Protein 2NZC (pdb70)

Structure (mmCIF, N/CA/C/O backbone):
data_2NZC
#
_entry.id   2NZC
#
_cell.length_a   70.245
_cell.length_b   81.448
_cell.length_c   108.877
_cell.angle_alpha   90.00
_cell.angle_beta   90.00
_cell.angle_gamma   90.00
#
_symmetry.space_group_name_H-M   'C 2 2 21'
#
loop_
_entity.id
_entity.type
_entity.pdbx_description
1 polymer 'Hypothetical protein'
2 non-polymer 'PHOSPHATE ION'
3 non-polymer 'ACETIC ACID'
4 non-polymer GLYCEROL
5 water water
#
loop_
_atom_site.group_PDB
_atom_site.id
_atom_site.type_symbol
_atom_site.label_atom_id
_atom_site.label_alt_id
_atom_site.label_comp_id
_atom_site.label_asym_id
_atom_site.label_entity_id
_atom_site.label_seq_id
_atom_site.pdbx_PDB_ins_code
_atom_site.Cartn_x
_atom_site.Cartn_y
_atom_site.Cartn_z
_atom_site.occupancy
_atom_site.B_iso_or_equiv
_atom_site.auth_seq_id
_atom_site.auth_comp_id
_atom_site.auth_asym_id
_atom_site.auth_atom_id
_atom_site.pdbx_PDB_model_num
ATOM 1 N N . GLU A 1 4 ? -6.356 6.707 -15.572 1.00 43.14 2 GLU A N 1
ATOM 2 C CA . GLU A 1 4 ? -5.802 6.400 -16.920 1.00 42.66 2 GLU A CA 1
ATOM 3 C C . GLU A 1 4 ? -4.371 6.931 -17.030 1.00 41.29 2 GLU A C 1
ATOM 4 O O . GLU A 1 4 ? -3.507 6.251 -17.576 1.00 41.14 2 GLU A O 1
ATOM 10 N N . LYS A 1 5 ? -4.109 8.113 -16.467 1.00 40.24 3 LYS A N 1
ATOM 11 C CA . LYS A 1 5 ? -2.744 8.656 -16.424 1.00 39.01 3 LYS A CA 1
ATOM 12 C C . LYS A 1 5 ? -2.057 8.555 -15.053 1.00 37.27 3 LYS A C 1
ATOM 13 O O . LYS A 1 5 ? -2.709 8.669 -13.997 1.00 37.46 3 LYS A O 1
ATOM 19 N N . ARG A 1 6 ? -0.749 8.294 -15.094 1.00 34.73 4 ARG A N 1
ATOM 20 C CA A ARG A 1 6 ? 0.060 8.173 -13.885 0.50 33.62 4 ARG A CA 1
ATOM 21 C CA B ARG A 1 6 ? 0.078 8.098 -13.900 0.50 33.90 4 ARG A CA 1
ATOM 22 C C . ARG A 1 6 ? 1.434 8.797 -14.097 1.00 32.80 4 ARG A C 1
ATOM 23 O O . ARG A 1 6 ? 1.817 9.092 -15.217 1.00 32.08 4 ARG A O 1
ATOM 38 N N . PHE A 1 7 ? 2.168 9.026 -13.004 1.00 31.80 5 PHE A N 1
ATOM 39 C CA . PHE A 1 7 ? 3.503 9.606 -13.096 1.00 31.13 5 PHE A CA 1
ATOM 40 C C . PHE A 1 7 ? 4.559 8.533 -13.263 1.00 31.01 5 PHE A C 1
ATOM 41 O O . PHE A 1 7 ? 4.473 7.467 -12.634 1.00 28.81 5 PHE A O 1
ATOM 49 N N . TYR A 1 8 ? 5.546 8.838 -14.109 1.00 31.70 6 TYR A N 1
ATOM 50 C CA . TYR A 1 8 ? 6.676 7.963 -14.383 1.00 32.58 6 TYR A CA 1
ATOM 51 C C . TYR A 1 8 ? 7.940 8.753 -14.463 1.00 33.23 6 TYR A C 1
ATOM 52 O O . TYR A 1 8 ? 7.958 9.913 -14.903 1.00 34.07 6 TYR A O 1
ATOM 61 N N . ILE A 1 9 ? 9.018 8.118 -14.041 1.00 33.29 7 ILE A N 1
ATOM 62 C CA . ILE A 1 9 ? 10.309 8.759 -14.108 1.00 36.00 7 ILE A CA 1
ATOM 63 C C . ILE A 1 9 ? 11.138 7.961 -15.103 1.00 36.03 7 ILE A C 1
ATOM 64 O O . ILE A 1 9 ? 11.135 6.736 -15.048 1.00 36.30 7 ILE A O 1
ATOM 69 N N . LEU A 1 10 ? 11.827 8.639 -16.008 1.00 37.21 8 LEU A N 1
ATOM 70 C CA . LEU A 1 10 ? 12.723 7.938 -16.938 1.00 37.81 8 LEU A CA 1
ATOM 71 C C . LEU A 1 10 ? 14.102 8.473 -16.718 1.00 37.74 8 LEU A C 1
ATOM 72 O O . LEU A 1 10 ? 14.307 9.684 -16.656 1.00 37.85 8 LEU A O 1
ATOM 77 N N . THR A 1 11 ? 15.054 7.565 -16.590 1.00 37.23 9 THR A N 1
ATOM 78 C CA . THR A 1 11 ? 16.452 7.942 -16.602 1.00 37.08 9 THR A CA 1
ATOM 79 C C . THR A 1 11 ? 17.049 7.369 -17.887 1.00 36.63 9 THR A C 1
ATOM 80 O O . THR A 1 11 ? 16.892 6.174 -18.164 1.00 37.70 9 THR A O 1
ATOM 84 N N . ILE A 1 12 ? 17.751 8.209 -18.628 1.00 35.71 10 ILE A N 1
ATOM 85 C CA . ILE A 1 12 ? 18.372 7.840 -19.894 1.00 35.19 10 ILE A CA 1
ATOM 86 C C . ILE A 1 12 ? 19.865 8.127 -19.836 1.00 34.74 10 ILE A C 1
ATOM 87 O O . ILE A 1 12 ? 20.274 9.216 -19.427 1.00 35.38 10 ILE A O 1
ATOM 92 N N . VAL A 1 13 ? 20.679 7.151 -20.226 1.00 33.96 11 VAL A N 1
ATOM 93 C CA . VAL A 1 13 ? 22.117 7.366 -20.380 1.00 33.99 11 VAL A CA 1
ATOM 94 C C . VAL A 1 13 ? 22.438 7.136 -21.857 1.00 34.36 11 VAL A C 1
ATOM 95 O O . VAL A 1 13 ? 22.049 6.106 -22.415 1.00 33.62 11 VAL A O 1
ATOM 99 N N . VAL A 1 14 ? 23.141 8.094 -22.470 1.00 34.01 12 VAL A N 1
ATOM 100 C CA . VAL A 1 14 ? 23.355 8.104 -23.911 1.00 34.65 12 VAL A CA 1
ATOM 101 C C . VAL A 1 14 ? 24.841 8.256 -24.173 1.00 35.62 12 VAL A C 1
ATOM 102 O O . VAL A 1 14 ? 25.462 9.181 -23.6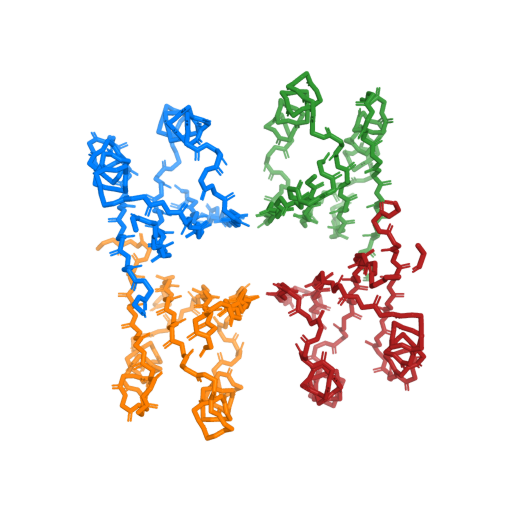77 1.00 33.81 12 VAL A O 1
ATOM 106 N N . GLU A 1 15 ? 25.407 7.334 -24.940 1.00 36.16 13 GLU A N 1
ATOM 107 C CA . GLU A 1 15 ? 26.784 7.448 -25.376 1.00 38.56 13 GLU A CA 1
ATOM 108 C C . GLU A 1 15 ? 26.845 8.523 -26.455 1.00 39.94 13 GLU A C 1
ATOM 109 O O . GLU A 1 15 ? 25.975 8.578 -27.322 1.00 40.14 13 GLU A O 1
ATOM 115 N N . ASP A 1 16 ? 27.870 9.373 -26.406 1.00 42.23 14 ASP A N 1
ATOM 116 C CA . ASP A 1 16 ? 27.927 10.548 -27.281 1.00 44.35 14 ASP A CA 1
ATOM 117 C C . ASP A 1 16 ? 28.249 10.171 -28.734 1.00 45.23 14 ASP A C 1
ATOM 118 O O . ASP A 1 16 ? 29.418 10.146 -29.177 1.00 45.13 14 ASP A O 1
ATOM 123 N N . ARG A 1 17 ? 27.183 9.845 -29.456 1.00 45.79 15 ARG A N 1
ATOM 124 C CA . ARG A 1 17 ? 27.245 9.611 -30.889 1.00 46.57 15 ARG A CA 1
ATOM 125 C C . ARG A 1 17 ? 26.215 10.570 -31.447 1.00 45.91 15 ARG A C 1
ATOM 126 O O . ARG A 1 17 ? 25.145 10.760 -30.845 1.00 44.94 15 ARG A O 1
ATOM 134 N N . GLU A 1 18 ? 26.541 11.189 -32.580 1.00 45.14 16 GLU A N 1
ATOM 135 C CA . GLU A 1 18 ? 25.648 12.175 -33.190 1.00 44.89 16 GLU A CA 1
ATOM 136 C C . GLU A 1 18 ? 24.241 11.598 -33.335 1.00 43.49 16 GLU A C 1
ATOM 137 O O . GLU A 1 18 ? 23.256 12.231 -32.922 1.00 42.92 16 GLU A O 1
ATOM 143 N N . LYS A 1 19 ? 24.185 10.378 -33.878 1.00 42.11 17 LYS A N 1
ATOM 144 C CA . LYS A 1 19 ? 22.940 9.694 -34.217 1.00 41.29 17 LYS A CA 1
ATOM 145 C C . LYS A 1 19 ? 22.124 9.324 -32.987 1.00 40.40 17 LYS A C 1
ATOM 146 O O . LYS A 1 19 ? 20.911 9.524 -32.982 1.00 40.51 17 LYS A O 1
ATOM 152 N N . ALA A 1 20 ? 22.781 8.780 -31.959 1.00 39.22 18 ALA A N 1
ATOM 153 C CA . ALA A 1 20 ? 22.092 8.411 -30.706 1.00 38.02 18 ALA A CA 1
ATOM 154 C C . ALA A 1 20 ? 21.382 9.618 -30.121 1.00 37.65 18 ALA A C 1
ATOM 155 O O . ALA A 1 20 ? 20.196 9.548 -29.811 1.00 36.23 18 ALA A O 1
ATOM 157 N N . TYR A 1 21 ? 22.107 10.730 -29.993 1.00 37.83 19 TYR A N 1
ATOM 158 C CA . TYR A 1 21 ? 21.512 11.978 -29.501 1.00 38.53 19 TYR A CA 1
ATOM 159 C C . TYR A 1 21 ? 20.317 12.390 -30.347 1.00 37.00 19 TYR A C 1
ATOM 160 O O . TYR A 1 21 ? 19.245 12.646 -29.819 1.00 36.91 19 TYR A O 1
ATOM 169 N N . ARG A 1 22 ? 20.518 12.470 -31.657 1.00 36.13 20 ARG A N 1
ATOM 170 C CA . ARG A 1 22 ? 19.457 12.854 -32.581 1.00 35.27 20 ARG A CA 1
ATOM 171 C C . ARG A 1 22 ? 18.175 11.990 -32.453 1.00 34.67 20 ARG A C 1
ATOM 172 O O . ARG A 1 22 ? 17.055 12.524 -32.386 1.00 33.80 20 ARG A O 1
ATOM 180 N N . GLN A 1 23 ? 18.343 10.667 -32.412 1.00 33.28 21 GLN A N 1
ATOM 181 C CA . GLN A 1 23 ? 17.197 9.749 -32.329 1.00 32.44 21 GLN A CA 1
ATOM 182 C C . GLN A 1 23 ? 16.477 9.829 -30.988 1.00 32.01 21 GLN A C 1
ATOM 183 O O . GLN A 1 23 ? 15.243 9.696 -30.924 1.00 31.68 21 GLN A O 1
ATOM 189 N N . VAL A 1 24 ? 17.228 10.021 -29.906 1.00 31.27 22 VAL A N 1
ATOM 190 C CA . VAL A 1 24 ? 16.601 10.223 -28.592 1.00 31.70 22 VAL A CA 1
ATOM 191 C C . VAL A 1 24 ? 15.754 11.515 -28.635 1.00 32.61 22 VAL A C 1
ATOM 192 O O . VAL A 1 24 ? 14.563 11.498 -28.289 1.00 33.84 22 VAL A O 1
ATOM 196 N N . ASN A 1 25 ? 16.347 12.608 -29.114 1.00 32.76 23 ASN A N 1
ATOM 197 C CA . ASN A 1 25 ? 15.621 13.881 -29.235 1.00 33.50 23 ASN A CA 1
ATOM 198 C C . ASN A 1 25 ? 14.375 13.816 -30.119 1.00 33.61 23 ASN A C 1
ATOM 199 O O . ASN A 1 25 ? 13.324 14.367 -29.750 1.00 33.94 23 ASN A O 1
ATOM 204 N N . GLU A 1 26 ? 14.486 13.142 -31.262 1.00 33.57 24 GLU A N 1
ATOM 205 C CA . GLU A 1 26 ? 13.354 12.955 -32.174 1.00 35.31 24 GLU A CA 1
ATOM 206 C C . GLU A 1 26 ? 12.214 12.181 -31.476 1.00 35.08 24 GLU A C 1
ATOM 207 O O . GLU A 1 26 ? 11.034 12.515 -31.590 1.00 34.17 24 GLU A O 1
ATOM 213 N N . LEU A 1 27 ? 12.583 11.152 -30.730 1.00 35.54 25 LEU A N 1
ATOM 214 C CA . LEU A 1 27 ? 11.604 10.341 -30.043 1.00 35.79 25 LEU A CA 1
ATOM 215 C C . LEU A 1 27 ? 10.917 11.150 -28.949 1.00 36.33 25 LEU A C 1
ATOM 216 O O . LEU A 1 27 ? 9.687 11.136 -28.843 1.00 37.91 25 LEU A O 1
ATOM 221 N N . LEU A 1 28 ? 11.702 11.843 -28.137 1.00 35.54 26 LEU A N 1
ATOM 222 C CA . LEU A 1 28 ? 11.154 12.642 -27.046 1.00 36.55 26 LEU A CA 1
ATOM 223 C C . LEU A 1 28 ? 10.315 13.808 -27.578 1.00 37.17 26 LEU A C 1
ATOM 224 O O . LEU A 1 28 ? 9.315 14.204 -26.970 1.00 37.58 26 LEU A O 1
ATOM 229 N N . HIS A 1 29 ? 10.671 14.329 -28.745 1.00 37.55 27 HIS A N 1
ATOM 230 C CA . HIS A 1 29 ? 9.821 15.357 -29.323 1.00 37.47 27 HIS A CA 1
ATOM 231 C C . HIS A 1 29 ? 8.401 14.806 -29.561 1.00 37.81 27 HIS A C 1
ATOM 232 O O . HIS A 1 29 ? 7.409 15.498 -29.311 1.00 37.78 27 HIS A O 1
ATOM 239 N N . ASN A 1 30 ? 8.303 13.565 -30.035 1.00 37.29 28 ASN A N 1
ATOM 240 C CA . ASN A 1 30 ? 6.994 12.950 -30.257 1.00 38.38 28 ASN A CA 1
ATOM 241 C C . ASN A 1 30 ? 6.141 12.882 -28.991 1.00 37.83 28 ASN A C 1
ATOM 242 O O . ASN A 1 30 ? 4.902 12.887 -29.067 1.00 37.62 28 ASN A O 1
ATOM 247 N N . PHE A 1 31 ? 6.810 12.813 -27.842 1.00 37.39 29 PHE A N 1
ATOM 248 C CA . PHE A 1 31 ? 6.159 12.595 -26.552 1.00 38.03 29 PHE A CA 1
ATOM 249 C C . PHE A 1 31 ? 6.140 13.823 -25.664 1.00 37.81 29 PHE A C 1
ATOM 250 O O . PHE A 1 31 ? 5.926 13.713 -24.456 1.00 37.81 29 PHE A O 1
ATOM 258 N N . SER A 1 32 ? 6.335 14.998 -26.246 1.00 37.80 30 SER A N 1
ATOM 259 C CA . SER A 1 32 ? 6.582 16.183 -25.413 1.00 38.71 30 SER A CA 1
ATOM 260 C C . SER A 1 32 ? 5.361 16.586 -24.608 1.00 37.94 30 SER A C 1
ATOM 261 O O . SER A 1 32 ? 5.504 17.200 -23.563 1.00 38.56 30 SER A O 1
ATOM 264 N N . GLU A 1 33 ? 4.165 16.277 -25.116 1.00 37.31 31 GLU A N 1
ATOM 265 C CA A GLU A 1 33 ? 2.900 16.557 -24.438 0.50 36.83 31 GLU A CA 1
ATOM 266 C CA B GLU A 1 33 ? 2.947 16.634 -24.398 0.50 36.63 31 GLU A CA 1
ATOM 267 C C . GLU A 1 33 ? 2.902 15.995 -23.016 1.00 36.48 31 GLU A C 1
ATOM 268 O O . GLU A 1 33 ? 2.319 16.573 -22.112 1.00 37.15 31 GLU A O 1
ATOM 279 N N . ASP A 1 34 ? 3.536 14.834 -22.866 1.00 35.04 32 ASP A N 1
ATOM 280 C CA . ASP A 1 34 ? 3.557 14.037 -21.623 1.00 35.31 32 ASP A CA 1
ATOM 281 C C . ASP A 1 34 ? 4.685 14.415 -20.675 1.00 34.62 32 ASP A C 1
ATOM 282 O O . ASP A 1 34 ? 4.713 13.948 -19.533 1.00 34.07 32 ASP A O 1
ATOM 287 N N . ILE A 1 35 ? 5.597 15.271 -21.123 1.00 33.21 33 ILE A N 1
ATOM 288 C CA . ILE A 1 35 ? 6.826 15.478 -20.360 1.00 33.25 33 ILE A CA 1
ATOM 289 C C . ILE A 1 35 ? 6.605 16.675 -19.475 1.00 32.46 33 ILE A C 1
ATOM 290 O O . ILE A 1 35 ? 6.220 17.744 -19.969 1.00 30.14 33 ILE A O 1
ATOM 295 N N . LEU A 1 36 ? 6.831 16.481 -18.175 1.00 30.89 34 LEU A N 1
ATOM 296 C CA . LEU A 1 36 ? 6.622 17.527 -17.185 1.00 31.98 34 LEU A CA 1
ATOM 297 C C . LEU A 1 36 ? 7.953 18.166 -16.782 1.00 31.36 34 LEU A C 1
ATOM 298 O O . LEU A 1 36 ? 7.999 19.261 -16.184 1.00 30.69 34 LEU A O 1
ATOM 303 N N . LEU A 1 37 ? 9.058 17.482 -17.069 1.00 31.50 35 LEU A N 1
ATOM 304 C CA . LEU A 1 37 ? 10.367 18.005 -16.611 1.00 31.83 35 LEU A CA 1
ATOM 305 C C . LEU A 1 37 ? 11.417 17.293 -17.403 1.00 32.24 35 LEU A C 1
ATOM 306 O O . LEU A 1 37 ? 11.361 16.064 -17.517 1.00 31.26 35 LEU A O 1
ATOM 311 N N . ARG A 1 38 ? 12.396 18.029 -17.916 1.00 31.45 36 ARG A N 1
ATOM 312 C CA . ARG A 1 38 ? 13.520 17.321 -18.550 1.00 32.36 36 ARG A CA 1
ATOM 313 C C . ARG A 1 38 ? 14.807 17.949 -18.076 1.00 31.82 36 ARG A C 1
ATOM 314 O O . ARG A 1 38 ? 14.942 19.151 -18.132 1.00 30.97 36 ARG A O 1
ATOM 322 N N . VAL A 1 39 ? 15.751 17.127 -17.632 1.00 31.77 37 VAL A N 1
ATOM 323 C CA . VAL A 1 39 ? 17.037 17.635 -17.111 1.00 33.06 37 VAL A CA 1
ATOM 324 C C . VAL A 1 39 ? 18.123 16.919 -17.912 1.00 32.66 37 VAL A C 1
ATOM 325 O O . VAL A 1 39 ? 18.142 15.677 -17.948 1.00 33.97 37 VAL A O 1
ATOM 329 N N . GLY A 1 40 ? 18.988 17.670 -18.565 1.00 32.17 38 GLY A N 1
ATOM 330 C CA . GLY A 1 40 ? 20.095 17.072 -19.305 1.00 31.62 38 GLY A CA 1
ATOM 331 C C . GLY A 1 40 ? 21.414 17.480 -18.676 1.00 32.00 38 GLY A C 1
ATOM 332 O O . GLY A 1 40 ? 21.637 18.659 -18.408 1.00 31.65 38 GLY A O 1
ATOM 333 N N . TYR A 1 41 ? 22.293 16.498 -18.441 1.00 31.22 39 TYR A N 1
ATOM 334 C CA . TYR A 1 41 ? 23.568 16.720 -17.756 1.00 29.71 39 TYR A CA 1
ATOM 335 C C . TYR A 1 41 ? 24.616 15.967 -18.540 1.00 29.08 39 TYR A C 1
ATOM 336 O O . TYR A 1 41 ? 24.657 14.722 -18.501 1.00 28.33 39 TYR A O 1
ATOM 345 N N . PRO A 1 42 ? 25.416 16.691 -19.347 1.00 29.22 40 PRO A N 1
ATOM 346 C CA . PRO A 1 42 ? 26.518 16.031 -20.002 1.00 28.36 40 PRO A CA 1
ATOM 347 C C . PRO A 1 42 ? 27.616 15.534 -19.061 1.00 29.33 40 PRO A C 1
ATOM 348 O O . PRO A 1 42 ? 27.979 16.214 -18.093 1.00 28.44 40 PRO A O 1
ATOM 352 N N . VAL A 1 43 ? 28.215 14.387 -19.407 1.00 28.75 41 VAL A N 1
ATOM 353 C CA . VAL A 1 43 ? 29.390 13.938 -18.695 1.00 29.55 41 VAL A CA 1
ATOM 354 C C . VAL A 1 43 ? 30.522 13.882 -19.708 1.00 30.15 41 VAL A C 1
ATOM 355 O O . VAL A 1 43 ? 30.782 12.844 -20.306 1.00 29.97 41 VAL A O 1
ATOM 359 N N . ARG A 1 44 ? 31.175 15.015 -19.934 1.00 31.74 42 ARG A N 1
ATOM 360 C CA . ARG A 1 44 ? 32.159 15.084 -21.013 1.00 33.25 42 ARG A CA 1
ATOM 361 C C . ARG A 1 44 ? 33.348 14.183 -20.791 1.00 33.51 42 ARG A C 1
ATOM 362 O O . ARG A 1 44 ? 33.907 13.622 -21.754 1.00 33.28 42 ARG A O 1
ATOM 370 N N . GLU A 1 45 ? 33.730 13.999 -19.535 1.00 33.82 43 GLU A N 1
ATOM 371 C CA . GLU A 1 45 ? 34.906 13.178 -19.289 1.00 34.63 43 GLU A CA 1
ATOM 372 C C . GLU A 1 45 ? 34.639 11.699 -19.587 1.00 34.20 43 GLU A C 1
ATOM 373 O O . GLU A 1 45 ? 35.567 10.909 -19.640 1.00 34.87 43 GLU A O 1
ATOM 379 N N . GLU A 1 46 ? 33.383 11.347 -19.825 1.00 34.21 44 GLU A N 1
ATOM 380 C CA . GLU A 1 46 ? 33.006 9.979 -20.195 1.00 34.36 44 GLU A CA 1
ATOM 381 C C . GLU A 1 46 ? 32.391 9.861 -21.593 1.00 33.99 44 GLU A C 1
ATOM 382 O O . GLU A 1 46 ? 32.000 8.768 -22.002 1.00 32.92 44 GLU A O 1
ATOM 388 N N . ASN A 1 47 ? 32.312 10.990 -22.302 1.00 33.99 45 ASN A N 1
ATOM 389 C CA . ASN A 1 47 ? 31.602 11.113 -23.590 1.00 33.89 45 ASN A CA 1
ATOM 390 C C . ASN A 1 47 ? 30.223 10.518 -23.573 1.00 33.45 45 ASN A C 1
ATOM 391 O O . ASN A 1 47 ? 29.892 9.637 -24.367 1.00 31.67 45 ASN A O 1
ATOM 404 N N . ALA A 1 49 ? 25.950 11.464 -21.939 1.00 30.34 47 ALA A N 1
ATOM 405 C CA . ALA A 1 49 ? 25.044 12.464 -21.372 1.00 29.48 47 ALA A CA 1
ATOM 406 C C . ALA A 1 49 ? 23.969 11.728 -20.603 1.00 30.29 47 ALA A C 1
ATOM 407 O O . ALA A 1 49 ? 23.629 10.600 -20.944 1.00 31.46 47 ALA A O 1
ATOM 409 N N . ILE A 1 50 ? 23.425 12.383 -19.575 1.00 30.67 48 ILE A N 1
ATOM 410 C CA . ILE A 1 50 ? 22.353 11.829 -18.737 1.00 30.89 48 ILE A CA 1
ATOM 411 C C . ILE A 1 50 ? 21.124 12.663 -19.000 1.00 31.35 48 ILE A C 1
ATOM 412 O O . ILE A 1 50 ? 21.223 13.879 -19.064 1.00 30.81 48 ILE A O 1
ATOM 417 N N . ILE A 1 51 ? 19.973 12.019 -19.164 1.00 32.80 49 ILE A N 1
ATOM 418 C CA . ILE A 1 51 ? 18.708 12.725 -19.243 1.00 33.83 49 ILE A CA 1
ATOM 419 C C . ILE A 1 51 ? 17.778 12.167 -18.182 1.00 35.32 49 ILE A C 1
ATOM 420 O O . ILE A 1 51 ? 17.584 10.922 -18.097 1.00 35.36 49 ILE A O 1
ATOM 425 N N . PHE A 1 52 ? 17.179 13.076 -17.393 1.00 34.86 50 PHE A N 1
ATOM 426 C CA . PHE A 1 52 ? 16.150 12.686 -16.413 1.00 35.28 50 PHE A CA 1
ATOM 427 C C . PHE A 1 52 ? 14.836 13.273 -16.905 1.00 35.02 50 PHE A C 1
ATOM 428 O O . PHE A 1 52 ? 14.792 14.443 -17.301 1.00 35.61 50 PHE A O 1
ATOM 436 N N . LEU A 1 53 ? 13.772 12.493 -16.846 1.00 34.63 51 LEU A N 1
ATOM 437 C CA . LEU A 1 53 ? 12.442 12.980 -17.293 1.00 34.16 51 LEU A CA 1
ATOM 438 C C . LEU A 1 53 ? 11.388 12.559 -16.301 1.00 33.60 51 LEU A C 1
ATOM 439 O O . LEU A 1 53 ? 11.424 11.444 -15.749 1.00 33.52 51 LEU A O 1
ATOM 444 N N . VAL A 1 54 ? 10.408 13.436 -16.109 1.00 32.96 52 VAL A N 1
ATOM 445 C CA . VAL A 1 54 ? 9.200 13.063 -15.433 1.00 31.92 52 VAL A CA 1
ATOM 446 C C . VAL A 1 54 ? 8.056 13.197 -16.422 1.00 32.25 52 VAL A C 1
ATOM 447 O O . VAL A 1 54 ? 7.923 14.245 -17.080 1.00 31.28 52 VAL A O 1
ATOM 451 N N . LEU A 1 55 ? 7.213 12.160 -16.509 1.00 31.71 53 LEU A N 1
ATOM 452 C CA . LEU A 1 55 ? 6.081 12.144 -17.435 1.00 32.99 53 LEU A CA 1
ATOM 453 C C . LEU A 1 55 ? 4.815 11.885 -16.666 1.00 32.43 53 LEU A C 1
ATOM 454 O O . LEU A 1 55 ? 4.848 11.226 -15.613 1.00 32.02 53 LEU A O 1
ATOM 459 N N . LYS A 1 56 ? 3.695 12.403 -17.167 1.00 31.77 54 LYS A N 1
ATOM 460 C CA . LYS A 1 56 ? 2.425 11.923 -16.673 1.00 31.18 54 LYS A CA 1
ATOM 461 C C . LYS A 1 56 ? 1.683 11.382 -17.879 1.00 31.93 54 LYS A C 1
ATOM 462 O O . LYS A 1 56 ? 1.266 12.157 -18.740 1.00 31.11 54 LYS A O 1
ATOM 468 N N . THR A 1 57 ? 1.513 10.061 -17.958 1.00 31.85 55 THR A N 1
ATOM 469 C CA . THR A 1 57 ? 0.902 9.477 -19.142 1.00 32.11 55 THR A CA 1
ATOM 470 C C . THR A 1 57 ? 0.330 8.080 -18.868 1.00 32.68 55 THR A C 1
ATOM 471 O O . THR A 1 57 ? 0.454 7.573 -17.766 1.00 33.18 55 THR A O 1
ATOM 475 N N . ASP A 1 58 ? -0.324 7.478 -19.852 1.00 33.19 56 ASP A N 1
ATOM 476 C CA . ASP A 1 58 ? -0.892 6.164 -19.664 1.00 33.92 56 ASP A CA 1
ATOM 477 C C . ASP A 1 58 ? 0.181 5.082 -19.796 1.00 34.34 56 ASP A C 1
ATOM 478 O O . ASP A 1 58 ? 1.309 5.322 -20.256 1.00 33.08 56 ASP A O 1
ATOM 483 N N . ASN A 1 59 ? -0.190 3.889 -19.369 1.00 34.92 57 ASN A N 1
ATOM 484 C CA . ASN A 1 59 ? 0.681 2.723 -19.368 1.00 36.04 57 ASN A CA 1
ATOM 485 C C . ASN A 1 59 ? 1.240 2.367 -20.758 1.00 35.95 57 ASN A C 1
ATOM 486 O O . ASN A 1 59 ? 2.435 2.094 -20.916 1.00 35.34 57 ASN A O 1
ATOM 491 N N . ASP A 1 60 ? 0.372 2.378 -21.764 1.00 36.30 58 ASP A N 1
ATOM 492 C CA . ASP A 1 60 ? 0.797 2.008 -23.114 1.00 36.87 58 ASP A CA 1
ATOM 493 C C . ASP A 1 60 ? 1.778 3.033 -23.694 1.00 35.34 58 ASP A C 1
ATOM 494 O O . ASP A 1 60 ? 2.714 2.655 -24.366 1.00 34.59 58 ASP A O 1
ATOM 499 N N . THR A 1 61 ? 1.562 4.319 -23.432 1.00 34.26 59 THR A N 1
ATOM 500 C CA . THR A 1 61 ? 2.479 5.350 -23.917 1.00 33.88 59 THR A CA 1
ATOM 501 C C . THR A 1 61 ? 3.864 5.202 -23.273 1.00 34.43 59 THR A C 1
ATOM 502 O O . THR A 1 61 ? 4.902 5.255 -23.984 1.00 34.34 59 THR A O 1
ATOM 506 N N . ILE A 1 62 ? 3.910 5.018 -21.955 1.00 33.03 60 ILE A N 1
ATOM 507 C CA . ILE A 1 62 ? 5.238 4.911 -21.309 1.00 33.40 60 ILE A CA 1
ATOM 508 C C . ILE A 1 62 ? 5.941 3.617 -21.749 1.00 33.47 60 ILE A C 1
ATOM 509 O O . ILE A 1 62 ? 7.157 3.623 -21.975 1.00 34.49 60 ILE A O 1
ATOM 514 N N . GLY A 1 63 ? 5.166 2.546 -21.931 1.00 33.51 61 GLY A N 1
ATOM 515 C CA . GLY A 1 63 ? 5.642 1.291 -22.543 1.00 33.28 61 GLY A CA 1
ATOM 516 C C . GLY A 1 63 ? 6.231 1.541 -23.920 1.00 33.36 61 GLY A C 1
ATOM 517 O O . GLY A 1 63 ? 7.361 1.101 -24.221 1.00 33.17 61 GLY A O 1
ATOM 518 N N . ALA A 1 64 ? 5.485 2.269 -24.752 1.00 32.84 62 ALA A N 1
ATOM 519 C CA . ALA A 1 64 ? 5.931 2.574 -26.118 1.00 33.14 62 ALA A CA 1
ATOM 520 C C . ALA A 1 64 ? 7.236 3.365 -26.172 1.00 32.44 62 ALA A C 1
ATOM 521 O O . ALA A 1 64 ? 8.166 3.012 -26.900 1.00 32.67 62 ALA A O 1
ATOM 523 N N . LEU A 1 65 ? 7.300 4.438 -25.409 1.00 31.86 63 LEU A N 1
ATOM 524 C CA . LEU A 1 65 ? 8.506 5.258 -25.351 1.00 32.30 63 LEU A CA 1
ATOM 525 C C . LEU A 1 65 ? 9.737 4.512 -24.813 1.00 33.31 63 LEU A C 1
ATOM 526 O O . LEU A 1 65 ? 10.819 4.554 -25.418 1.00 34.00 63 LEU A O 1
ATOM 531 N N . SER A 1 66 ? 9.577 3.834 -23.680 1.00 33.74 64 SER A N 1
ATOM 532 C CA . SER A 1 66 ? 10.652 3.011 -23.109 1.00 34.71 64 SER A CA 1
ATOM 533 C C . SER A 1 66 ? 11.159 1.976 -24.102 1.00 33.53 64 SER A C 1
ATOM 534 O O . SER A 1 66 ? 12.372 1.778 -24.251 1.00 33.95 64 SER A O 1
ATOM 537 N N . GLY A 1 67 ? 10.225 1.304 -24.758 1.00 33.12 65 GLY A N 1
ATOM 538 C CA . GLY A 1 67 ? 10.574 0.265 -25.728 1.00 32.28 65 GLY A CA 1
ATOM 539 C C . GLY A 1 67 ? 11.418 0.840 -26.838 1.00 31.92 65 GLY A C 1
ATOM 540 O O . GLY A 1 67 ? 12.427 0.260 -27.212 1.00 32.44 65 GLY A O 1
ATOM 541 N N . LYS A 1 68 ? 11.016 2.003 -27.347 1.00 31.42 66 LYS A N 1
ATOM 542 C CA . LYS A 1 68 ? 11.688 2.608 -28.488 1.00 32.00 66 LYS A CA 1
ATOM 543 C C . LYS A 1 68 ? 13.059 3.157 -28.112 1.00 30.77 66 LYS A C 1
ATOM 544 O O . LYS A 1 68 ? 14.021 2.995 -28.865 1.00 29.97 66 LYS A O 1
ATOM 550 N N . LEU A 1 69 ? 13.148 3.781 -26.942 1.00 29.99 67 LEU A N 1
ATOM 551 C CA . LEU A 1 69 ? 14.440 4.257 -26.431 1.00 30.27 67 LEU A CA 1
ATOM 552 C C . LEU A 1 69 ? 15.444 3.139 -26.247 1.00 30.17 67 LEU A C 1
ATOM 553 O O . LEU A 1 69 ? 16.594 3.297 -26.641 1.00 31.16 67 LEU A O 1
ATOM 558 N N . GLY A 1 70 ? 15.002 2.021 -25.662 1.00 29.02 68 GLY A N 1
ATOM 559 C CA . GLY A 1 70 ? 15.858 0.863 -25.422 1.00 28.97 68 GLY A CA 1
ATOM 560 C C . GLY A 1 70 ? 16.449 0.266 -26.686 1.00 28.60 68 GLY A C 1
ATOM 561 O O . GLY A 1 70 ? 17.565 -0.279 -26.672 1.00 28.66 68 GLY A O 1
ATOM 562 N N . GLN A 1 71 ? 15.719 0.367 -27.796 1.00 28.02 69 GLN A N 1
ATOM 563 C CA . GLN A 1 71 ? 16.202 -0.168 -29.073 1.00 27.60 69 GLN A CA 1
ATOM 564 C C . GLN A 1 71 ? 17.321 0.652 -29.719 1.00 27.33 69 GLN A C 1
ATOM 565 O O . GLN A 1 71 ? 17.930 0.209 -30.682 1.00 25.99 69 GLN A O 1
ATOM 571 N N . ILE A 1 72 ? 17.571 1.862 -29.233 1.00 27.68 70 ILE A N 1
ATOM 572 C CA . ILE A 1 72 ? 18.582 2.720 -29.872 1.00 28.52 70 ILE A CA 1
ATOM 573 C C . ILE A 1 72 ? 19.977 2.312 -29.414 1.00 28.94 70 ILE A C 1
ATOM 574 O O . ILE A 1 72 ? 20.216 2.228 -28.206 1.00 28.56 70 ILE A O 1
ATOM 579 N N . SER A 1 73 ? 20.889 2.065 -30.361 1.00 28.82 71 SER A N 1
ATOM 580 C CA . SER A 1 73 ? 22.271 1.750 -30.011 1.00 29.64 71 SER A CA 1
ATOM 581 C C . SER A 1 73 ? 22.884 2.892 -29.186 1.00 29.69 71 SER A C 1
ATOM 582 O O . SER A 1 73 ? 22.824 4.052 -29.569 1.00 29.70 71 SER A O 1
ATOM 585 N N . GLY A 1 74 ? 23.439 2.535 -28.043 1.00 29.85 72 GLY A N 1
ATOM 586 C CA . GLY A 1 74 ? 24.139 3.476 -27.192 1.00 30.00 72 GLY A CA 1
ATOM 587 C C . GLY A 1 74 ? 23.249 4.127 -26.178 1.00 29.92 72 GLY A C 1
ATOM 588 O O . GLY A 1 74 ? 23.669 5.088 -25.515 1.00 30.23 72 GLY A O 1
ATOM 589 N N . VAL A 1 75 ? 22.010 3.639 -26.049 1.00 29.34 73 VAL A N 1
ATOM 590 C CA . VAL A 1 75 ? 21.047 4.244 -25.113 1.00 29.78 73 VAL A CA 1
ATOM 591 C C . VAL A 1 75 ? 20.683 3.191 -24.088 1.00 30.89 73 VAL A C 1
ATOM 592 O O . VAL A 1 75 ? 20.449 2.022 -24.439 1.00 29.61 73 VAL A O 1
ATOM 596 N N . ARG A 1 76 ? 20.697 3.594 -22.816 1.00 31.40 74 ARG A N 1
ATOM 597 C CA . ARG A 1 76 ? 20.224 2.741 -21.741 1.00 32.25 74 ARG A CA 1
ATOM 598 C C . ARG A 1 76 ? 19.112 3.523 -21.067 1.00 32.60 74 ARG A C 1
ATOM 599 O O . ARG A 1 76 ? 19.248 4.741 -20.848 1.00 32.63 74 ARG A O 1
ATOM 607 N N . VAL A 1 77 ? 18.021 2.849 -20.736 1.00 31.80 75 VAL A N 1
ATOM 608 C CA . VAL A 1 77 ? 16.851 3.563 -20.199 1.00 31.52 75 VAL A CA 1
ATOM 609 C C . VAL A 1 77 ? 16.298 2.773 -19.024 1.00 31.56 75 VAL A C 1
ATOM 610 O O . VAL A 1 77 ? 16.261 1.554 -19.056 1.00 28.46 75 VAL A O 1
ATOM 614 N N . LYS A 1 78 ? 15.901 3.472 -17.977 1.00 31.17 76 LYS A N 1
ATOM 615 C CA . LYS A 1 78 ? 15.290 2.834 -16.819 1.00 34.16 76 LYS A CA 1
ATOM 616 C C . LYS A 1 78 ? 13.981 3.588 -16.579 1.00 33.93 76 LYS A C 1
ATOM 617 O O . LYS A 1 78 ? 13.988 4.799 -16.617 1.00 33.46 76 LYS A O 1
ATOM 623 N N . THR A 1 79 ? 12.884 2.866 -16.339 1.00 34.43 77 THR A N 1
ATOM 624 C CA . THR A 1 79 ? 11.575 3.517 -16.081 1.00 35.88 77 THR A CA 1
ATOM 625 C C . THR A 1 79 ? 11.091 3.148 -14.671 1.00 35.41 77 THR A C 1
ATOM 626 O O . THR A 1 79 ? 11.042 1.974 -14.345 1.00 33.94 77 THR A O 1
ATOM 630 N N . VAL A 1 80 ? 10.784 4.153 -13.841 1.00 35.67 78 VAL A N 1
ATOM 631 C CA . VAL A 1 80 ? 10.330 3.936 -12.456 1.00 37.38 78 VAL A CA 1
ATOM 632 C C . VAL A 1 80 ? 8.947 4.561 -12.344 1.00 37.46 78 VAL A C 1
ATOM 633 O O . VAL A 1 80 ? 8.842 5.790 -12.466 1.00 36.98 78 VAL A O 1
ATOM 637 N N . PRO A 1 81 ? 7.888 3.760 -12.121 1.00 37.55 79 PRO A N 1
ATOM 638 C CA . PRO A 1 81 ? 6.623 4.440 -11.888 1.00 37.94 79 PRO A CA 1
ATOM 639 C C . PRO A 1 81 ? 6.638 5.155 -10.550 1.00 38.34 79 PRO A C 1
ATOM 640 O O . PRO A 1 81 ? 7.272 4.701 -9.594 1.00 38.98 79 PRO A O 1
ATOM 644 N N . LEU A 1 82 ? 5.921 6.253 -10.449 1.00 39.16 80 LEU A N 1
ATOM 645 C CA . LEU A 1 82 ? 5.949 6.995 -9.193 1.00 40.51 80 LEU A CA 1
ATOM 646 C C . LEU A 1 82 ? 5.242 6.206 -8.092 1.00 41.24 80 LEU A C 1
ATOM 647 O O . LEU A 1 82 ? 5.754 6.094 -6.971 1.00 41.42 80 LEU A O 1
ATOM 652 N N . LYS A 1 83 ? 4.107 5.620 -8.473 1.00 41.97 81 LYS A N 1
ATOM 653 C CA . LYS A 1 83 ? 3.082 5.085 -7.581 1.00 43.27 81 LYS A CA 1
ATOM 654 C C . LYS A 1 83 ? 2.716 6.086 -6.486 1.00 44.02 81 LYS A C 1
ATOM 655 O O . LYS A 1 83 ? 1.533 6.254 -6.140 1.00 45.16 81 LYS A O 1
ATOM 661 N N . GLU B 1 4 ? 39.223 5.936 -9.667 1.00 47.39 2 GLU B N 1
ATOM 662 C CA . GLU B 1 4 ? 38.682 4.941 -8.690 1.00 47.21 2 GLU B CA 1
ATOM 663 C C . GLU B 1 4 ? 37.262 5.383 -8.299 1.00 46.31 2 GLU B C 1
ATOM 664 O O . GLU B 1 4 ? 36.459 4.576 -7.810 1.00 46.75 2 GLU B O 1
ATOM 670 N N . LYS B 1 5 ? 36.983 6.671 -8.519 1.00 44.77 3 LYS B N 1
ATOM 671 C CA . LYS B 1 5 ? 35.655 7.248 -8.399 1.00 43.46 3 LYS B CA 1
ATOM 672 C C . LYS B 1 5 ? 34.900 7.115 -9.722 1.00 41.49 3 LYS B C 1
ATOM 673 O O . LYS B 1 5 ? 35.468 7.339 -10.799 1.00 41.70 3 LYS B O 1
ATOM 679 N N . ARG B 1 6 ? 33.622 6.766 -9.624 1.00 38.18 4 ARG B N 1
ATOM 680 C CA A ARG B 1 6 ? 32.785 6.552 -10.795 0.50 36.85 4 ARG B CA 1
ATOM 681 C CA B ARG B 1 6 ? 32.781 6.538 -10.794 0.50 36.89 4 ARG B CA 1
ATOM 682 C C . ARG B 1 6 ? 31.509 7.380 -10.686 1.00 35.74 4 ARG B C 1
ATOM 683 O O . ARG B 1 6 ? 31.122 7.770 -9.581 1.00 34.56 4 ARG B O 1
ATOM 698 N N . PHE B 1 7 ? 30.872 7.654 -11.832 1.00 34.23 5 PHE B N 1
ATOM 699 C CA . PHE B 1 7 ? 29.551 8.333 -11.869 1.00 32.62 5 PHE B CA 1
ATOM 700 C C . PHE B 1 7 ? 28.385 7.386 -11.610 1.00 33.01 5 PHE B C 1
ATOM 701 O O . PHE B 1 7 ? 28.349 6.251 -12.135 1.00 31.92 5 PHE B O 1
ATOM 709 N N . TYR B 1 8 ? 27.434 7.855 -10.798 1.00 33.09 6 TYR B N 1
ATOM 710 C CA . TYR B 1 8 ? 26.237 7.101 -10.488 1.00 33.71 6 TYR B CA 1
ATOM 711 C C . TYR B 1 8 ? 25.088 8.053 -10.593 1.00 34.89 6 TYR B C 1
ATOM 712 O O . TYR B 1 8 ? 25.247 9.245 -10.386 1.00 33.25 6 TYR B O 1
ATOM 721 N N . ILE B 1 9 ? 23.922 7.508 -10.914 1.00 35.87 7 ILE B N 1
ATOM 722 C CA . ILE B 1 9 ? 22.705 8.265 -11.010 1.00 36.36 7 ILE B CA 1
ATOM 723 C C . ILE B 1 9 ? 21.787 7.669 -9.953 1.00 36.81 7 ILE B C 1
ATOM 724 O O . ILE B 1 9 ? 21.658 6.451 -9.903 1.00 37.13 7 ILE B O 1
ATOM 729 N N . LEU B 1 10 ? 21.129 8.492 -9.141 1.00 36.11 8 LEU B N 1
ATOM 730 C CA . LEU B 1 10 ? 20.112 7.958 -8.215 1.00 36.86 8 LEU B CA 1
ATOM 731 C C . LEU B 1 10 ? 18.801 8.590 -8.513 1.00 37.31 8 LEU B C 1
ATOM 732 O O . LEU B 1 10 ? 18.742 9.794 -8.779 1.00 38.38 8 LEU B O 1
ATOM 737 N N . THR B 1 11 ? 17.740 7.795 -8.454 1.00 36.77 9 THR B N 1
ATOM 738 C CA . THR B 1 11 ? 16.395 8.335 -8.448 1.00 37.67 9 THR B CA 1
ATOM 739 C C . THR B 1 11 ? 15.785 7.975 -7.115 1.00 36.97 9 THR B C 1
ATOM 740 O O . THR B 1 11 ? 15.805 6.808 -6.706 1.00 36.15 9 THR B O 1
ATOM 744 N N . ILE B 1 12 ? 15.240 8.972 -6.435 1.00 36.71 10 ILE B N 1
ATOM 745 C CA . ILE B 1 12 ? 14.630 8.784 -5.127 1.00 37.00 10 ILE B CA 1
ATOM 746 C C . ILE B 1 12 ? 13.196 9.268 -5.167 1.00 36.87 10 ILE B C 1
ATOM 747 O O . ILE B 1 12 ? 12.950 10.396 -5.624 1.00 36.50 10 ILE B O 1
ATOM 752 N N . VAL B 1 13 ? 12.259 8.420 -4.726 1.00 35.73 11 VAL B N 1
ATOM 753 C CA . VAL B 1 13 ? 10.855 8.802 -4.569 1.00 35.04 11 VAL B CA 1
ATOM 754 C C . VAL B 1 13 ? 10.488 8.758 -3.076 1.00 35.53 11 VAL B C 1
ATOM 755 O O . VAL B 1 13 ? 10.640 7.717 -2.411 1.00 33.88 11 VAL B O 1
ATOM 759 N N . VAL B 1 14 ? 10.048 9.903 -2.558 1.00 35.37 12 VAL B N 1
ATOM 760 C CA . VAL B 1 14 ? 9.751 10.069 -1.129 1.00 36.40 12 VAL B CA 1
ATOM 761 C C . VAL B 1 14 ? 8.297 10.463 -0.940 1.00 37.25 12 VAL B C 1
ATOM 762 O O . VAL B 1 14 ? 7.791 11.283 -1.683 1.00 36.10 12 VAL B O 1
ATOM 766 N N . GLU B 1 15 ? 7.626 9.875 0.053 1.00 38.66 13 GLU B N 1
ATOM 767 C CA . GLU B 1 15 ? 6.331 10.386 0.489 1.00 41.12 13 GLU B CA 1
ATOM 768 C C . GLU B 1 15 ? 6.489 11.660 1.350 1.00 42.33 13 GLU B C 1
ATOM 769 O O . GLU B 1 15 ? 7.505 11.835 2.032 1.00 43.22 13 GLU B O 1
ATOM 775 N N . ASP B 1 16 ? 5.507 12.560 1.295 1.00 43.32 14 ASP B N 1
ATOM 776 C CA . ASP B 1 16 ? 5.542 13.788 2.090 1.00 44.51 14 ASP B CA 1
ATOM 777 C C . ASP B 1 16 ? 5.318 13.506 3.564 1.00 45.05 14 ASP B C 1
ATOM 778 O O . ASP B 1 16 ? 4.203 13.649 4.058 1.00 45.24 14 ASP B O 1
ATOM 783 N N . ARG B 1 17 ? 6.371 13.098 4.261 1.00 45.61 15 ARG B N 1
ATOM 784 C CA . ARG B 1 17 ? 6.315 12.963 5.715 1.00 46.27 15 ARG B CA 1
ATOM 785 C C . ARG B 1 17 ? 7.434 13.823 6.277 1.00 46.16 15 ARG B C 1
ATOM 786 O O . ARG B 1 17 ? 8.492 13.935 5.655 1.00 45.65 15 ARG B O 1
ATOM 794 N N . GLU B 1 18 ? 7.205 14.431 7.442 1.00 46.13 16 GLU B N 1
ATOM 795 C CA . GLU B 1 18 ? 8.259 15.191 8.119 1.00 46.45 16 GLU B CA 1
ATOM 796 C C . GLU B 1 18 ? 9.494 14.303 8.278 1.00 46.08 16 GLU B C 1
ATOM 797 O O . GLU B 1 18 ? 10.604 14.685 7.874 1.00 45.90 16 GLU B O 1
ATOM 803 N N . LYS B 1 19 ? 9.260 13.111 8.836 1.00 45.58 17 LYS B N 1
ATOM 804 C CA . LYS B 1 19 ? 10.280 12.105 9.114 1.00 45.16 17 LYS B CA 1
ATOM 805 C C . LYS B 1 19 ? 11.080 11.693 7.872 1.00 44.78 17 LYS B C 1
ATOM 806 O O . LYS B 1 19 ? 12.299 11.827 7.863 1.00 44.56 17 LYS B O 1
ATOM 812 N N . ALA B 1 20 ? 10.388 11.194 6.845 1.00 44.57 18 ALA B N 1
ATOM 813 C CA . ALA B 1 20 ? 11.022 10.706 5.617 1.00 44.94 18 ALA B CA 1
ATOM 814 C C . ALA B 1 20 ? 11.858 11.791 4.935 1.00 44.83 18 ALA B C 1
ATOM 815 O O . ALA B 1 20 ? 13.002 11.559 4.556 1.00 44.78 18 ALA B O 1
ATOM 817 N N . TYR B 1 21 ? 11.271 12.975 4.791 1.00 44.93 19 TYR B N 1
ATOM 818 C CA . TYR B 1 21 ? 11.955 14.133 4.233 1.00 45.27 19 TYR B CA 1
ATOM 819 C C . TYR B 1 21 ? 13.233 14.447 5.000 1.00 44.09 19 TYR B C 1
ATOM 820 O O . TYR B 1 21 ? 14.315 14.548 4.422 1.00 43.73 19 TYR B O 1
ATOM 829 N N . ARG B 1 22 ? 13.086 14.596 6.308 1.00 42.58 20 ARG B N 1
ATOM 830 C CA . ARG B 1 22 ? 14.188 14.945 7.181 1.00 41.58 20 ARG B CA 1
ATOM 831 C C . ARG B 1 22 ? 15.274 13.877 7.172 1.00 40.31 20 ARG B C 1
ATOM 832 O O . ARG B 1 22 ? 16.457 14.208 7.223 1.00 40.69 20 ARG B O 1
ATOM 840 N N . GLN B 1 23 ? 14.880 12.605 7.118 1.00 38.40 21 GLN B N 1
ATOM 841 C CA . GLN B 1 23 ? 15.869 11.530 7.055 1.00 36.98 21 GLN B CA 1
ATOM 842 C C . GLN B 1 23 ? 16.642 11.561 5.745 1.00 36.15 21 GLN B C 1
ATOM 843 O O . GLN B 1 23 ? 17.869 11.520 5.777 1.00 35.60 21 GLN B O 1
ATOM 849 N N . VAL B 1 24 ? 15.939 11.658 4.611 1.00 35.30 22 VAL B N 1
ATOM 850 C CA . VAL B 1 24 ? 16.608 11.808 3.305 1.00 35.17 22 VAL B CA 1
ATOM 851 C C . VAL B 1 24 ? 17.546 13.017 3.302 1.00 35.49 22 VAL B C 1
ATOM 852 O O . VAL B 1 24 ? 18.703 12.897 2.917 1.00 35.71 22 VAL B O 1
ATOM 856 N N . ASN B 1 25 ? 17.043 14.176 3.727 1.00 36.51 23 ASN B N 1
ATOM 857 C CA . ASN B 1 25 ? 17.837 15.404 3.773 1.00 37.26 23 ASN B CA 1
ATOM 858 C C . ASN B 1 25 ? 19.094 15.308 4.666 1.00 38.05 23 ASN B C 1
ATOM 859 O O . ASN B 1 25 ? 20.188 15.662 4.218 1.00 38.94 23 ASN B O 1
ATOM 864 N N . GLU B 1 26 ? 18.956 14.812 5.899 1.00 37.49 24 GLU B N 1
ATOM 865 C CA . GLU B 1 26 ? 20.125 14.572 6.761 1.00 38.47 24 GLU B CA 1
ATOM 866 C C . GLU B 1 26 ? 21.175 13.720 6.045 1.00 37.98 24 GLU B C 1
ATOM 867 O O . GLU B 1 26 ? 22.373 14.021 6.071 1.00 37.45 24 GLU B O 1
ATOM 873 N N . LEU B 1 27 ? 20.696 12.657 5.409 1.00 38.56 25 LEU B N 1
ATOM 874 C CA . LEU B 1 27 ? 21.528 11.705 4.686 1.00 38.91 25 LEU B CA 1
ATOM 875 C C . LEU B 1 27 ? 22.241 12.346 3.515 1.00 38.98 25 LEU B C 1
ATOM 876 O O . LEU B 1 27 ? 23.447 12.162 3.353 1.00 39.37 25 LEU B O 1
ATOM 881 N N . LEU B 1 28 ? 21.498 13.079 2.686 1.00 38.55 26 LEU B N 1
ATOM 882 C CA . LEU B 1 28 ? 22.065 13.783 1.543 1.00 39.28 26 LEU B CA 1
ATOM 883 C C . LEU B 1 28 ? 23.012 14.936 1.935 1.00 40.32 26 LEU B C 1
ATOM 884 O O . LEU B 1 28 ? 23.912 15.299 1.161 1.00 41.16 26 LEU B O 1
ATOM 889 N N . HIS B 1 29 ? 22.806 15.522 3.115 1.00 40.18 27 HIS B N 1
ATOM 890 C CA . HIS B 1 29 ? 23.779 16.468 3.653 1.00 40.00 27 HIS B CA 1
ATOM 891 C C . HIS B 1 29 ? 25.128 15.781 3.879 1.00 40.18 27 HIS B C 1
ATOM 892 O O . HIS B 1 29 ? 26.182 16.313 3.536 1.00 39.89 27 HIS B O 1
ATOM 899 N N . ASN B 1 30 ? 25.089 14.589 4.464 1.00 40.25 28 ASN B N 1
ATOM 900 C CA . ASN B 1 30 ? 26.300 13.872 4.779 1.00 40.01 28 ASN B CA 1
ATOM 901 C C . ASN B 1 30 ? 27.118 13.518 3.544 1.00 40.28 28 ASN B C 1
ATOM 902 O O . ASN B 1 30 ? 28.336 13.351 3.633 1.00 39.88 28 ASN B O 1
ATOM 907 N N . PHE B 1 31 ? 26.452 13.404 2.395 1.00 40.17 29 PHE B N 1
ATOM 908 C CA . PHE B 1 31 ? 27.077 12.961 1.149 1.00 40.29 29 PHE B CA 1
ATOM 909 C C . PHE B 1 31 ? 27.289 14.104 0.118 1.00 41.37 29 PHE B C 1
ATOM 910 O O . PHE B 1 31 ? 27.634 13.862 -1.051 1.00 40.73 29 PHE B O 1
ATOM 918 N N . SER B 1 32 ? 27.139 15.351 0.576 1.00 40.74 30 SER B N 1
ATOM 919 C CA . SER B 1 32 ? 27.109 16.514 -0.318 1.00 41.57 30 SER B CA 1
ATOM 920 C C . SER B 1 32 ? 28.416 16.682 -1.085 1.00 41.18 30 SER B C 1
ATOM 921 O O . SER B 1 32 ? 28.406 17.181 -2.185 1.00 41.61 30 SER B O 1
ATOM 924 N N . GLU B 1 33 ? 29.533 16.263 -0.504 1.00 40.90 31 GLU B N 1
ATOM 925 C CA . GLU B 1 33 ? 30.830 16.419 -1.160 1.00 41.27 31 GLU B CA 1
ATOM 926 C C . GLU B 1 33 ? 30.898 15.833 -2.573 1.00 40.18 31 GLU B C 1
ATOM 927 O O . GLU B 1 33 ? 31.532 16.398 -3.450 1.00 40.19 31 GLU B O 1
ATOM 933 N N . ASP B 1 34 ? 30.249 14.699 -2.788 1.00 38.55 32 ASP B N 1
ATOM 934 C CA . ASP B 1 34 ? 30.357 14.034 -4.068 1.00 37.98 32 ASP B CA 1
ATOM 935 C C . ASP B 1 34 ? 29.125 14.169 -4.927 1.00 36.36 32 ASP B C 1
ATOM 936 O O . ASP B 1 34 ? 29.045 13.510 -5.953 1.00 36.52 32 ASP B O 1
ATOM 941 N N . ILE B 1 35 ? 28.158 14.977 -4.502 1.00 35.30 33 ILE B N 1
ATOM 942 C CA . ILE B 1 35 ? 26.940 15.199 -5.307 1.00 34.63 33 ILE B CA 1
ATOM 943 C C . ILE B 1 35 ? 27.226 16.300 -6.323 1.00 33.02 33 ILE B C 1
ATOM 944 O O . ILE B 1 35 ? 27.707 17.364 -5.969 1.00 32.91 33 ILE B O 1
ATOM 949 N N . LEU B 1 36 ? 26.945 16.032 -7.595 1.00 31.79 34 LEU B N 1
ATOM 950 C CA . LEU B 1 36 ? 27.314 16.956 -8.667 1.00 30.92 34 LEU B CA 1
ATOM 951 C C . LEU B 1 36 ? 26.074 17.657 -9.203 1.00 31.02 34 LEU B C 1
ATOM 952 O O . LEU B 1 36 ? 26.157 18.666 -9.901 1.00 30.79 34 LEU B O 1
ATOM 957 N N . LEU B 1 37 ? 24.912 17.124 -8.869 1.00 31.40 35 LEU B N 1
ATOM 958 C CA . LEU B 1 37 ? 23.662 17.700 -9.336 1.00 31.62 35 LEU B CA 1
ATOM 959 C C . LEU B 1 37 ? 22.562 17.147 -8.447 1.00 32.23 35 LEU B C 1
ATOM 960 O O . LEU B 1 37 ? 22.570 15.964 -8.133 1.00 32.11 35 LEU B O 1
ATOM 965 N N . ARG B 1 38 ? 21.619 18.007 -8.063 1.00 32.34 36 ARG B N 1
ATOM 966 C CA . ARG B 1 38 ? 20.455 17.512 -7.314 1.00 33.16 36 ARG B CA 1
ATOM 967 C C . ARG B 1 38 ? 19.253 18.235 -7.863 1.00 32.59 36 ARG B C 1
ATOM 968 O O . ARG B 1 38 ? 19.242 19.448 -7.929 1.00 33.15 36 ARG B O 1
ATOM 976 N N . VAL B 1 39 ? 18.248 17.474 -8.252 1.00 32.41 37 VAL B N 1
ATOM 977 C CA . VAL B 1 39 ? 17.007 18.059 -8.746 1.00 32.84 37 VAL B CA 1
ATOM 978 C C . VAL B 1 39 ? 15.861 17.573 -7.868 1.00 31.64 37 VAL B C 1
ATOM 979 O O . VAL B 1 39 ? 15.715 16.367 -7.642 1.00 33.48 37 VAL B O 1
ATOM 983 N N . GLY B 1 40 ? 15.052 18.493 -7.381 1.00 31.50 38 GLY B N 1
ATOM 984 C CA . GLY B 1 40 ? 13.897 18.137 -6.581 1.00 30.15 38 GLY B CA 1
ATOM 985 C C . GLY B 1 40 ? 12.617 18.541 -7.292 1.00 29.65 38 GLY B C 1
ATOM 986 O O . GLY B 1 40 ? 12.457 19.705 -7.680 1.00 29.44 38 GLY B O 1
ATOM 987 N N . TYR B 1 41 ? 11.697 17.579 -7.431 1.00 28.24 39 TYR B N 1
ATOM 988 C CA . TYR B 1 41 ? 10.445 17.818 -8.136 1.00 27.80 39 TYR B CA 1
ATOM 989 C C . TYR B 1 41 ? 9.305 17.246 -7.329 1.00 27.49 39 TYR B C 1
ATOM 990 O O . TYR B 1 41 ? 9.122 16.021 -7.294 1.00 28.59 39 TYR B O 1
ATOM 999 N N . PRO B 1 42 ? 8.555 18.107 -6.622 1.00 27.58 40 PRO B N 1
ATOM 1000 C CA . PRO B 1 42 ? 7.424 17.562 -5.917 1.00 26.52 40 PRO B CA 1
ATOM 1001 C C . PRO B 1 42 ? 6.263 17.214 -6.842 1.00 26.60 40 PRO B C 1
ATOM 1002 O O . PRO B 1 42 ? 6.074 17.853 -7.882 1.00 26.61 40 PRO B O 1
ATOM 1006 N N . VAL B 1 43 ? 5.482 16.216 -6.438 1.00 25.81 41 VAL B N 1
ATOM 1007 C CA . VAL B 1 43 ? 4.315 15.803 -7.177 1.00 26.75 41 VAL B CA 1
ATOM 1008 C C . VAL B 1 43 ? 3.199 15.904 -6.161 1.00 27.81 41 VAL B C 1
ATOM 1009 O O . VAL B 1 43 ? 2.861 14.928 -5.506 1.00 27.73 41 VAL B O 1
ATOM 1013 N N . ARG B 1 44 ? 2.632 17.092 -6.008 1.00 29.49 42 ARG B N 1
ATOM 1014 C CA . ARG B 1 44 ? 1.652 17.278 -4.950 1.00 32.09 42 ARG B CA 1
ATOM 1015 C C . ARG B 1 44 ? 0.347 16.530 -5.184 1.00 32.79 42 ARG B C 1
ATOM 1016 O O . ARG B 1 44 ? -0.348 16.216 -4.216 1.00 33.58 42 ARG B O 1
ATOM 1024 N N . GLU B 1 45 ? 0.043 16.178 -6.441 1.00 33.74 43 GLU B N 1
ATOM 1025 C CA . GLU B 1 45 ? -1.152 15.350 -6.765 1.00 35.01 43 GLU B CA 1
ATOM 1026 C C . GLU B 1 45 ? -1.180 14.002 -6.058 1.00 34.64 43 GLU B C 1
ATOM 1027 O O . GLU B 1 45 ? -2.241 13.396 -5.902 1.00 34.06 43 GLU B O 1
ATOM 1033 N N . GLU B 1 46 ? -0.004 13.535 -5.653 1.00 34.76 44 GLU B N 1
ATOM 1034 C CA . GLU B 1 46 ? 0.193 12.205 -5.085 1.00 35.50 44 GLU B CA 1
ATOM 1035 C C . GLU B 1 46 ? 0.769 12.270 -3.667 1.00 35.12 44 GLU B C 1
ATOM 1036 O O . GLU B 1 46 ? 1.066 11.228 -3.077 1.00 34.89 44 GLU B O 1
ATOM 1042 N N . ASN B 1 47 ? 0.931 13.483 -3.135 1.00 34.38 45 ASN B N 1
ATOM 1043 C CA . ASN B 1 47 ? 1.689 13.720 -1.893 1.00 34.23 45 ASN B CA 1
ATOM 1044 C C . ASN B 1 47 ? 3.083 13.055 -1.886 1.00 33.92 45 ASN B C 1
ATOM 1045 O O . ASN B 1 47 ? 3.432 12.336 -0.954 1.00 32.56 45 ASN B O 1
ATOM 1058 N N . ALA B 1 49 ? 7.518 13.373 -3.481 1.00 31.47 47 ALA B N 1
ATOM 1059 C CA . ALA B 1 49 ? 8.566 14.169 -4.136 1.00 31.10 47 ALA B CA 1
ATOM 1060 C C . ALA B 1 49 ? 9.532 13.253 -4.850 1.00 31.51 47 ALA B C 1
ATOM 1061 O O . ALA B 1 49 ? 9.754 12.114 -4.413 1.00 31.53 47 ALA B O 1
ATOM 1063 N N . ILE B 1 50 ? 10.080 13.741 -5.963 1.00 31.35 48 ILE B N 1
ATOM 1064 C CA . ILE B 1 50 ? 11.104 13.018 -6.705 1.00 30.50 48 ILE B CA 1
ATOM 1065 C C . ILE B 1 50 ? 12.405 13.772 -6.478 1.00 31.91 48 ILE B C 1
ATOM 1066 O O . ILE B 1 50 ? 12.434 15.013 -6.503 1.00 29.71 48 ILE B O 1
ATOM 1071 N N . ILE B 1 51 ? 13.476 13.031 -6.202 1.00 31.93 49 ILE B N 1
ATOM 1072 C CA . ILE B 1 51 ? 14.824 13.619 -6.198 1.00 33.14 49 ILE B CA 1
ATOM 1073 C C . ILE B 1 51 ? 15.700 12.860 -7.179 1.00 33.71 49 ILE B C 1
ATOM 1074 O O . ILE B 1 51 ? 15.676 11.619 -7.208 1.00 34.58 49 ILE B O 1
ATOM 1079 N N . PHE B 1 52 ? 16.441 13.592 -8.012 1.00 35.10 50 PHE B N 1
ATOM 1080 C CA . PHE B 1 52 ? 17.389 13.001 -8.957 1.00 35.03 50 PHE B CA 1
ATOM 1081 C C . PHE B 1 52 ? 18.750 13.442 -8.486 1.00 35.10 50 PHE B C 1
ATOM 1082 O O . PHE B 1 52 ? 18.956 14.638 -8.199 1.00 35.36 50 PHE B O 1
ATOM 1090 N N . LEU B 1 53 ? 19.702 12.520 -8.483 1.00 33.67 51 LEU B N 1
ATOM 1091 C CA . LEU B 1 53 ? 21.084 12.861 -8.078 1.00 33.09 51 LEU B CA 1
ATOM 1092 C C . LEU B 1 53 ? 22.072 12.332 -9.087 1.00 32.60 51 LEU B C 1
ATOM 1093 O O . LEU B 1 53 ? 21.842 11.270 -9.657 1.00 34.91 51 LEU B O 1
ATOM 1098 N N . VAL B 1 54 ? 23.117 13.105 -9.365 1.00 32.42 52 VAL B N 1
ATOM 1099 C CA . VAL B 1 54 ? 24.329 12.579 -9.995 1.00 32.38 52 VAL B CA 1
ATOM 1100 C C . VAL B 1 54 ? 25.475 12.733 -9.009 1.00 32.99 52 VAL B C 1
ATOM 1101 O O . VAL B 1 54 ? 25.675 13.833 -8.475 1.00 31.90 52 VAL B O 1
ATOM 1105 N N . LEU B 1 55 ? 26.237 11.644 -8.801 1.00 32.89 53 LEU B N 1
ATOM 1106 C CA . LEU B 1 55 ? 27.385 11.624 -7.909 1.00 33.24 53 LEU B CA 1
ATOM 1107 C C . LEU B 1 55 ? 28.597 11.095 -8.660 1.00 33.11 53 LEU B C 1
ATOM 1108 O O . LEU B 1 55 ? 28.440 10.374 -9.624 1.00 33.87 53 LEU B O 1
ATOM 1113 N N . LYS B 1 56 ? 29.785 11.509 -8.255 1.00 32.02 54 LYS B N 1
ATOM 1114 C CA . LYS B 1 56 ? 30.999 10.851 -8.701 1.00 31.51 54 LYS B CA 1
ATOM 1115 C C . LYS B 1 56 ? 31.681 10.451 -7.425 1.00 31.66 54 LYS B C 1
ATOM 1116 O O . LYS B 1 56 ? 32.082 11.313 -6.629 1.00 31.21 54 LYS B O 1
ATOM 1122 N N . THR B 1 57 ? 31.802 9.147 -7.199 1.00 31.87 55 THR B N 1
ATOM 1123 C CA . THR B 1 57 ? 32.203 8.688 -5.882 1.00 32.47 55 THR B CA 1
ATOM 1124 C C . THR B 1 57 ? 32.783 7.280 -5.895 1.00 32.24 55 THR B C 1
ATOM 1125 O O . THR B 1 57 ? 32.775 6.631 -6.930 1.00 32.71 55 THR B O 1
ATOM 1129 N N . ASP B 1 58 ? 33.334 6.817 -4.772 1.00 31.91 56 ASP B N 1
ATOM 1130 C CA . ASP B 1 58 ? 33.934 5.504 -4.737 1.00 31.87 56 ASP B CA 1
ATOM 1131 C C . ASP B 1 58 ? 32.923 4.428 -4.363 1.00 32.10 56 ASP B C 1
ATOM 1132 O O . ASP B 1 58 ? 31.775 4.734 -4.102 1.00 31.99 56 ASP B O 1
ATOM 1137 N N . ASN B 1 59 ? 33.364 3.169 -4.306 1.00 32.65 57 ASN B N 1
ATOM 1138 C CA . ASN B 1 59 ? 32.465 2.046 -4.008 1.00 32.48 57 ASN B CA 1
ATOM 1139 C C . ASN B 1 59 ? 31.811 2.088 -2.624 1.00 32.67 57 ASN B C 1
ATOM 1140 O O . ASN B 1 59 ? 30.603 1.892 -2.517 1.00 32.04 57 ASN B O 1
ATOM 1145 N N . ASP B 1 60 ? 32.611 2.349 -1.588 1.00 32.48 58 ASP B N 1
ATOM 1146 C CA . ASP B 1 60 ? 32.129 2.424 -0.191 1.00 33.01 58 ASP B CA 1
ATOM 1147 C C . ASP B 1 60 ? 30.982 3.415 -0.073 1.00 31.62 58 ASP B C 1
ATOM 1148 O O . ASP B 1 60 ? 29.935 3.126 0.507 1.00 30.56 58 ASP B O 1
ATOM 1153 N N . THR B 1 61 ? 31.204 4.595 -0.641 1.00 31.66 59 THR B N 1
ATOM 1154 C CA . THR B 1 61 ? 30.301 5.714 -0.519 1.00 32.11 59 THR B CA 1
ATOM 1155 C C . THR B 1 61 ? 28.968 5.499 -1.258 1.00 32.34 59 THR B C 1
ATOM 1156 O O . THR B 1 61 ? 27.907 5.828 -0.722 1.00 32.26 59 THR B O 1
ATOM 1160 N N . ILE B 1 62 ? 29.000 4.951 -2.469 1.00 32.78 60 ILE B N 1
ATOM 1161 C CA . ILE B 1 62 ? 27.729 4.772 -3.184 1.00 32.49 60 ILE B CA 1
ATOM 1162 C C . ILE B 1 62 ? 26.904 3.623 -2.577 1.00 32.21 60 ILE B C 1
ATOM 1163 O O . ILE B 1 62 ? 25.680 3.699 -2.531 1.00 32.35 60 ILE B O 1
ATOM 1168 N N . GLY B 1 63 ? 27.580 2.608 -2.067 1.00 31.54 61 GLY B N 1
ATOM 1169 C CA . GLY B 1 63 ? 26.924 1.529 -1.337 1.00 32.59 61 GLY B CA 1
ATOM 1170 C C . GLY B 1 63 ? 26.318 2.010 -0.022 1.00 31.71 61 GLY B C 1
ATOM 1171 O O . GLY B 1 63 ? 25.210 1.608 0.338 1.00 30.66 61 GLY B O 1
ATOM 1172 N N . ALA B 1 64 ? 27.061 2.861 0.697 1.00 31.87 62 ALA B N 1
ATOM 1173 C CA . ALA B 1 64 ? 26.568 3.478 1.929 1.00 31.72 62 ALA B CA 1
ATOM 1174 C C . ALA B 1 64 ? 25.318 4.294 1.663 1.00 31.47 62 ALA B C 1
ATOM 1175 O O . ALA B 1 64 ? 24.334 4.181 2.392 1.00 32.60 62 ALA B O 1
ATOM 1177 N N . LEU B 1 65 ? 25.365 5.135 0.642 1.00 31.61 63 LEU B N 1
ATOM 1178 C CA . LEU B 1 65 ? 24.252 6.026 0.363 1.00 30.82 63 LEU B CA 1
ATOM 1179 C C . LEU B 1 65 ? 23.018 5.246 -0.081 1.00 31.66 63 LEU B C 1
ATOM 1180 O O . LEU B 1 65 ? 21.933 5.378 0.498 1.00 31.98 63 LEU B O 1
ATOM 1185 N N . SER B 1 66 ? 23.174 4.395 -1.080 1.00 31.77 64 SER B N 1
ATOM 1186 C CA . SER B 1 66 ? 22.016 3.651 -1.576 1.00 32.44 64 SER B CA 1
ATOM 1187 C C . SER B 1 66 ? 21.456 2.655 -0.531 1.00 31.67 64 SER B C 1
ATOM 1188 O O . SER B 1 66 ? 20.246 2.426 -0.479 1.00 31.56 64 SER B O 1
ATOM 1191 N N . GLY B 1 67 ? 22.332 2.087 0.303 1.00 30.52 65 GLY B N 1
ATOM 1192 C CA . GLY B 1 67 ? 21.918 1.182 1.355 1.00 30.39 65 GLY B CA 1
ATOM 1193 C C . GLY B 1 67 ? 21.089 1.897 2.401 1.00 30.19 65 GLY B C 1
ATOM 1194 O O . GLY B 1 67 ? 20.076 1.368 2.845 1.00 29.21 65 GLY B O 1
ATOM 1195 N N . LYS B 1 68 ? 21.540 3.097 2.795 1.00 29.02 66 LYS B N 1
ATOM 1196 C CA . LYS B 1 68 ? 20.885 3.866 3.836 1.00 28.91 66 LYS B CA 1
ATOM 1197 C C . LYS B 1 68 ? 19.542 4.412 3.331 1.00 28.69 66 LYS B C 1
ATOM 1198 O O . LYS B 1 68 ? 18.549 4.359 4.050 1.00 28.35 66 LYS B O 1
ATOM 1204 N N . LEU B 1 69 ? 19.540 4.963 2.121 1.00 29.00 67 LEU B N 1
ATOM 1205 C CA . LEU B 1 69 ? 18.303 5.364 1.438 1.00 30.01 67 LEU B CA 1
ATOM 1206 C C . LEU B 1 69 ? 17.297 4.216 1.329 1.00 30.49 67 LEU B C 1
ATOM 1207 O O . LEU B 1 69 ? 16.117 4.395 1.627 1.00 32.43 67 LEU B O 1
ATOM 1212 N N . GLY B 1 70 ? 17.779 3.049 0.902 1.00 30.05 68 GLY B N 1
ATOM 1213 C CA . GLY B 1 70 ? 16.973 1.817 0.828 1.00 30.62 68 GLY B CA 1
ATOM 1214 C C . GLY B 1 70 ? 16.257 1.382 2.099 1.00 30.80 68 GLY B C 1
ATOM 1215 O O . GLY B 1 70 ? 15.353 0.532 2.044 1.00 31.61 68 GLY B O 1
ATOM 1216 N N . GLN B 1 71 ? 16.646 1.909 3.258 1.00 30.17 69 GLN B N 1
ATOM 1217 C CA . GLN B 1 71 ? 15.972 1.475 4.490 1.00 30.26 69 GLN B CA 1
ATOM 1218 C C . GLN B 1 71 ? 15.180 2.548 5.239 1.00 30.27 69 GLN B C 1
ATOM 1219 O O . GLN B 1 71 ? 14.826 2.365 6.410 1.00 30.06 69 GLN B O 1
ATOM 1225 N N . ILE B 1 72 ? 14.894 3.663 4.567 1.00 30.41 70 ILE B N 1
ATOM 1226 C CA . ILE B 1 72 ? 14.023 4.692 5.124 1.00 30.84 70 ILE B CA 1
ATOM 1227 C C . ILE B 1 72 ? 12.604 4.370 4.680 1.00 31.67 70 ILE B C 1
ATOM 1228 O O . ILE B 1 72 ? 12.350 4.254 3.482 1.00 31.41 70 ILE B O 1
ATOM 1233 N N . SER B 1 73 ? 11.685 4.215 5.628 1.00 32.58 71 SER B N 1
ATOM 1234 C CA . SER B 1 73 ? 10.283 3.946 5.286 1.00 33.66 71 SER B CA 1
ATOM 1235 C C . SER B 1 73 ? 9.706 5.125 4.455 1.00 34.09 71 SER B C 1
ATOM 1236 O O . SER B 1 73 ? 9.937 6.300 4.758 1.00 33.86 71 SER B O 1
ATOM 1239 N N . GLY B 1 74 ? 9.027 4.790 3.364 1.00 34.11 72 GLY B N 1
ATOM 1240 C CA . GLY B 1 74 ? 8.439 5.797 2.483 1.00 34.37 72 GLY B CA 1
ATOM 1241 C C . GLY B 1 74 ? 9.398 6.303 1.433 1.00 34.21 72 GLY B C 1
ATOM 1242 O O . GLY B 1 74 ? 9.089 7.235 0.690 1.00 35.35 72 GLY B O 1
ATOM 1243 N N . VAL B 1 75 ? 10.580 5.703 1.371 1.00 33.72 73 VAL B N 1
ATOM 1244 C CA . VAL B 1 75 ? 11.546 6.024 0.339 1.00 33.54 73 VAL B CA 1
ATOM 1245 C C . VAL B 1 75 ? 11.694 4.828 -0.596 1.00 33.81 73 VAL B C 1
ATOM 1246 O O . VAL B 1 75 ? 11.674 3.681 -0.146 1.00 33.75 73 VAL B O 1
ATOM 1250 N N . ARG B 1 76 ? 11.786 5.107 -1.895 1.00 33.49 74 ARG B N 1
ATOM 1251 C CA . ARG B 1 76 ? 12.128 4.101 -2.887 1.00 34.02 74 ARG B CA 1
ATOM 1252 C C . ARG B 1 76 ? 13.261 4.706 -3.684 1.00 34.00 74 ARG B C 1
ATOM 1253 O O . ARG B 1 76 ? 13.123 5.823 -4.197 1.00 33.83 74 ARG B O 1
ATOM 1261 N N . VAL B 1 77 ? 14.369 3.972 -3.788 1.00 33.27 75 VAL B N 1
ATOM 1262 C CA . VAL B 1 77 ? 15.560 4.467 -4.494 1.00 32.82 75 VAL B CA 1
ATOM 1263 C C . VAL B 1 77 ? 16.015 3.478 -5.584 1.00 32.88 75 VAL B C 1
ATOM 1264 O O . VAL B 1 77 ? 15.899 2.253 -5.414 1.00 31.54 75 VAL B O 1
ATOM 1268 N N . LYS B 1 78 ? 16.521 4.007 -6.700 1.00 33.23 76 LYS B N 1
ATOM 1269 C CA . LYS B 1 78 ? 17.164 3.180 -7.742 1.00 33.94 76 LYS B CA 1
ATOM 1270 C C . LYS B 1 78 ? 18.500 3.828 -8.024 1.00 34.63 76 LYS B C 1
ATOM 1271 O O . LYS B 1 78 ? 18.550 5.052 -8.192 1.00 34.74 76 LYS B O 1
ATOM 1277 N N . THR B 1 79 ? 19.569 3.035 -8.026 1.00 34.73 77 THR B N 1
ATOM 1278 C CA . THR B 1 79 ? 20.919 3.538 -8.319 1.00 36.23 77 THR B CA 1
ATOM 1279 C C . THR B 1 79 ? 21.413 2.836 -9.597 1.00 36.77 77 THR B C 1
ATOM 1280 O O . THR B 1 79 ? 21.331 1.617 -9.706 1.00 35.06 77 THR B O 1
ATOM 1284 N N . VAL B 1 80 ? 21.926 3.628 -10.534 1.00 36.43 78 VAL B N 1
ATOM 1285 C CA . VAL B 1 80 ? 22.351 3.174 -11.863 1.00 38.03 78 VAL B CA 1
ATOM 1286 C C . VAL B 1 80 ? 23.788 3.665 -12.084 1.00 37.34 78 VAL B C 1
ATOM 1287 O O . VAL B 1 80 ? 24.045 4.872 -11.917 1.00 37.31 78 VAL B O 1
ATOM 1291 N N . PRO B 1 81 ? 24.725 2.770 -12.477 1.00 36.85 79 PRO B N 1
ATOM 1292 C CA . PRO B 1 81 ? 26.021 3.356 -12.832 1.00 36.68 79 PRO B CA 1
ATOM 1293 C C . PRO B 1 81 ? 25.969 4.017 -14.208 1.00 37.12 79 PRO B C 1
ATOM 1294 O O . PRO B 1 81 ? 25.219 3.560 -15.066 1.00 37.20 79 PRO B O 1
ATOM 1298 N N . LEU B 1 82 ? 26.736 5.090 -14.416 1.00 37.06 80 LEU B N 1
ATOM 1299 C CA . LEU B 1 82 ? 26.816 5.717 -15.732 1.00 37.77 80 LEU B CA 1
ATOM 1300 C C . LEU B 1 82 ? 27.397 4.744 -16.752 1.00 38.25 80 LEU B C 1
ATOM 1301 O O . LEU B 1 82 ? 26.921 4.665 -17.883 1.00 38.65 80 LEU B O 1
ATOM 1306 N N . LYS B 1 83 ? 28.429 4.013 -16.343 1.00 37.86 81 LYS B N 1
ATOM 1307 C CA . LYS B 1 83 ? 29.079 3.040 -17.198 1.00 38.69 81 LYS B CA 1
ATOM 1308 C C . LYS B 1 83 ? 28.812 1.638 -16.653 1.00 38.27 81 LYS B C 1
ATOM 1309 O O . LYS B 1 83 ? 28.993 1.388 -15.462 1.00 38.34 81 LYS B O 1
ATOM 1315 N N . ARG B 1 84 ? 28.344 0.753 -17.526 1.00 38.31 82 ARG B N 1
ATOM 1316 C CA . ARG B 1 84 ? 27.867 -0.571 -17.127 1.00 38.71 82 ARG B CA 1
ATOM 1317 C C . ARG B 1 84 ? 28.939 -1.453 -16.530 1.00 38.83 82 ARG B C 1
ATOM 1318 O O . ARG B 1 84 ? 30.113 -1.321 -16.864 1.00 38.41 82 ARG B O 1
ATOM 1319 N N . GLU C 1 4 ? 38.993 34.398 -21.989 1.00 45.41 2 GLU C N 1
ATOM 1320 C CA . GLU C 1 4 ? 38.906 33.090 -21.255 1.00 44.15 2 GLU C CA 1
ATOM 1321 C C . GLU C 1 4 ? 37.501 32.838 -20.666 1.00 43.47 2 GLU C C 1
ATOM 1322 O O . GLU C 1 4 ? 36.672 33.755 -20.595 1.00 43.49 2 GLU C O 1
ATOM 1328 N N . LYS C 1 5 ? 37.248 31.588 -20.274 1.00 41.54 3 LYS C N 1
ATOM 1329 C CA . LYS C 1 5 ? 35.917 31.097 -19.943 1.00 40.45 3 LYS C CA 1
ATOM 1330 C C . LYS C 1 5 ? 35.532 31.354 -18.505 1.00 38.89 3 LYS C C 1
ATOM 1331 O O . LYS C 1 5 ? 36.365 31.314 -17.622 1.00 37.61 3 LYS C O 1
ATOM 1337 N N . ARG C 1 6 ? 34.253 31.601 -18.274 1.00 37.19 4 ARG C N 1
ATOM 1338 C CA . ARG C 1 6 ? 33.757 31.708 -16.914 1.00 36.38 4 ARG C CA 1
ATOM 1339 C C . ARG C 1 6 ? 32.365 31.100 -16.880 1.00 34.54 4 ARG C C 1
ATOM 1340 O O . ARG C 1 6 ? 31.825 30.738 -17.935 1.00 33.12 4 ARG C O 1
ATOM 1348 N N . PHE C 1 7 ? 31.773 30.982 -15.697 1.00 32.90 5 PHE C N 1
ATOM 1349 C CA . PHE C 1 7 ? 30.458 30.377 -15.618 1.00 32.39 5 PHE C CA 1
ATOM 1350 C C . PHE C 1 7 ? 29.334 31.400 -15.746 1.00 32.35 5 PHE C C 1
ATOM 1351 O O . PHE C 1 7 ? 29.412 32.478 -15.166 1.00 31.22 5 PHE C O 1
ATOM 1359 N N . TYR C 1 8 ? 28.295 31.019 -16.495 1.00 32.38 6 TYR C N 1
ATOM 1360 C CA . TYR C 1 8 ? 27.111 31.832 -16.690 1.00 33.13 6 TYR C CA 1
ATOM 1361 C C . TYR C 1 8 ? 25.867 31.021 -16.416 1.00 34.50 6 TYR C C 1
ATOM 1362 O O . TYR C 1 8 ? 25.850 29.820 -16.632 1.00 33.48 6 TYR C O 1
ATOM 1371 N N . ILE C 1 9 ? 24.832 31.711 -15.959 1.00 34.35 7 ILE C N 1
ATOM 1372 C CA . ILE C 1 9 ? 23.530 31.141 -15.778 1.00 35.38 7 ILE C CA 1
ATOM 1373 C C . ILE C 1 9 ? 22.629 31.858 -16.783 1.00 35.80 7 ILE C C 1
ATOM 1374 O O . ILE C 1 9 ? 22.644 33.095 -16.838 1.00 35.17 7 ILE C O 1
ATOM 1379 N N . LEU C 1 10 ? 21.889 31.088 -17.575 1.00 35.17 8 LEU C N 1
ATOM 1380 C CA . LEU C 1 10 ? 20.928 31.639 -18.522 1.00 36.77 8 LEU C CA 1
ATOM 1381 C C . LEU C 1 10 ? 19.551 31.107 -18.163 1.00 37.58 8 LEU C C 1
ATOM 1382 O O . LEU C 1 10 ? 19.370 29.907 -17.899 1.00 38.90 8 LEU C O 1
ATOM 1387 N N . THR C 1 11 ? 18.594 32.012 -18.088 1.00 37.03 9 THR C N 1
ATOM 1388 C CA . THR C 1 11 ? 17.194 31.639 -17.893 1.00 35.65 9 THR C CA 1
ATOM 1389 C C . THR C 1 11 ? 16.459 32.085 -19.142 1.00 34.54 9 THR C C 1
ATOM 1390 O O . THR C 1 11 ? 16.578 33.248 -19.560 1.00 32.78 9 THR C O 1
ATOM 1394 N N . ILE C 1 12 ? 15.740 31.143 -19.749 1.00 32.24 10 ILE C N 1
ATOM 1395 C CA . ILE C 1 12 ? 14.922 31.404 -20.933 1.00 32.69 10 ILE C CA 1
ATOM 1396 C C . ILE C 1 12 ? 13.453 31.149 -20.607 1.00 32.11 10 ILE C C 1
ATOM 1397 O O . ILE C 1 12 ? 13.134 30.126 -19.976 1.00 32.36 10 ILE C O 1
ATOM 1402 N N . VAL C 1 13 ? 12.578 32.081 -20.994 1.00 32.38 11 VAL C N 1
ATOM 1403 C CA . VAL C 1 13 ? 11.142 31.867 -20.893 1.00 31.54 11 VAL C CA 1
ATOM 1404 C C . VAL C 1 13 ? 10.592 31.908 -22.304 1.00 32.61 11 VAL C C 1
ATOM 1405 O O . VAL C 1 13 ? 10.730 32.923 -22.996 1.00 31.15 11 VAL C O 1
ATOM 1409 N N . VAL C 1 14 ? 9.976 30.803 -22.723 1.00 32.84 12 VAL C N 1
ATOM 1410 C CA . VAL C 1 14 ? 9.488 30.656 -24.101 1.00 34.48 12 VAL C CA 1
ATOM 1411 C C . VAL C 1 14 ? 7.971 30.551 -24.135 1.00 35.91 12 VAL C C 1
ATOM 1412 O O . VAL C 1 14 ? 7.388 29.771 -23.401 1.00 35.22 12 VAL C O 1
ATOM 1416 N N . GLU C 1 15 ? 7.326 31.347 -24.978 1.00 37.85 13 GLU C N 1
ATOM 1417 C CA . GLU C 1 15 ? 5.904 31.133 -25.242 1.00 40.46 13 GLU C CA 1
ATOM 1418 C C . GLU C 1 15 ? 5.710 29.886 -26.107 1.00 42.01 13 GLU C C 1
ATOM 1419 O O . GLU C 1 15 ? 6.449 29.665 -27.074 1.00 42.24 13 GLU C O 1
ATOM 1425 N N . ASP C 1 16 ? 4.720 29.073 -25.736 1.00 43.74 14 ASP C N 1
ATOM 1426 C CA . ASP C 1 16 ? 4.517 27.760 -26.341 1.00 45.41 14 ASP C CA 1
ATOM 1427 C C . ASP C 1 16 ? 3.962 27.884 -27.743 1.00 45.66 14 ASP C C 1
ATOM 1428 O O . ASP C 1 16 ? 2.745 27.834 -27.962 1.00 46.04 14 ASP C O 1
ATOM 1433 N N . ARG C 1 17 ? 4.880 28.077 -28.680 1.00 45.63 15 ARG C N 1
ATOM 1434 C CA . ARG C 1 17 ? 4.578 28.122 -30.093 1.00 45.43 15 ARG C CA 1
ATOM 1435 C C . ARG C 1 17 ? 5.576 27.210 -30.776 1.00 44.72 15 ARG C C 1
ATOM 1436 O O . ARG C 1 17 ? 6.766 27.242 -30.453 1.00 44.80 15 ARG C O 1
ATOM 1444 N N . GLU C 1 18 ? 5.094 26.400 -31.714 1.00 44.16 16 GLU C N 1
ATOM 1445 C CA . GLU C 1 18 ? 5.932 25.424 -32.420 1.00 43.38 16 GLU C CA 1
ATOM 1446 C C . GLU C 1 18 ? 7.254 26.038 -32.923 1.00 42.71 16 GLU C C 1
ATOM 1447 O O . GLU C 1 18 ? 8.342 25.529 -32.620 1.00 43.14 16 GLU C O 1
ATOM 1449 N N . LYS C 1 19 ? 7.134 27.150 -33.649 1.00 41.44 17 LYS C N 1
ATOM 1450 C CA . LYS C 1 19 ? 8.253 27.860 -34.257 1.00 40.31 17 LYS C CA 1
ATOM 1451 C C . LYS C 1 19 ? 9.291 28.286 -33.210 1.00 38.94 17 LYS C C 1
ATOM 1452 O O . LYS C 1 19 ? 10.488 28.025 -33.360 1.00 38.02 17 LYS C O 1
ATOM 1458 N N . ALA C 1 20 ? 8.825 28.927 -32.145 1.00 37.46 18 ALA C N 1
ATOM 1459 C CA . ALA C 1 20 ? 9.716 29.338 -31.054 1.00 36.44 18 ALA C CA 1
ATOM 1460 C C . ALA C 1 20 ? 10.506 28.175 -30.448 1.00 36.09 18 ALA C C 1
ATOM 1461 O O . ALA C 1 20 ? 11.706 28.300 -30.221 1.00 34.46 18 ALA C O 1
ATOM 1463 N N . TYR C 1 21 ? 9.851 27.043 -30.198 1.00 36.39 19 TYR C N 1
ATOM 1464 C CA . TYR C 1 21 ? 10.561 25.900 -29.598 1.00 36.76 19 TYR C CA 1
ATOM 1465 C C . TYR C 1 21 ? 11.635 25.419 -30.556 1.00 36.26 19 TYR C C 1
ATOM 1466 O O . TYR C 1 21 ? 12.785 25.217 -30.161 1.00 36.38 19 TYR C O 1
ATOM 1475 N N . ARG C 1 22 ? 11.252 25.237 -31.818 1.00 36.09 20 ARG C N 1
ATOM 1476 C CA . ARG C 1 22 ? 12.170 24.766 -32.839 1.00 35.84 20 ARG C CA 1
ATOM 1477 C C . ARG C 1 22 ? 13.433 25.654 -32.905 1.00 35.16 20 ARG C C 1
ATOM 1478 O O . ARG C 1 22 ? 14.558 25.152 -32.814 1.00 34.72 20 ARG C O 1
ATOM 1486 N N . GLN C 1 23 ? 13.230 26.970 -32.998 1.00 33.75 21 GLN C N 1
ATOM 1487 C CA . GLN C 1 23 ? 14.334 27.932 -33.078 1.00 33.26 21 GLN C CA 1
ATOM 1488 C C . GLN C 1 23 ? 15.228 27.936 -31.840 1.00 32.84 21 GLN C C 1
ATOM 1489 O O . GLN C 1 23 ? 16.454 28.043 -31.956 1.00 32.29 21 GLN C O 1
ATOM 1495 N N . VAL C 1 24 ? 14.624 27.863 -30.653 1.00 32.33 22 VAL C N 1
ATOM 1496 C CA . VAL C 1 24 ? 15.391 27.756 -29.429 1.00 33.00 22 VAL C CA 1
ATOM 1497 C C . VAL C 1 24 ? 16.235 26.478 -29.437 1.00 33.21 22 VAL C C 1
ATOM 1498 O O . VAL C 1 24 ? 17.438 26.504 -29.119 1.00 33.15 22 VAL C O 1
ATOM 1502 N N . ASN C 1 25 ? 15.611 25.358 -29.785 1.00 33.76 23 ASN C N 1
ATOM 1503 C CA . ASN C 1 25 ? 16.308 24.073 -29.791 1.00 34.84 23 ASN C CA 1
ATOM 1504 C C . ASN C 1 25 ? 17.477 24.033 -30.754 1.00 35.47 23 ASN C C 1
ATOM 1505 O O . ASN C 1 25 ? 18.544 23.527 -30.422 1.00 35.92 23 ASN C O 1
ATOM 1510 N N . GLU C 1 26 ? 17.273 24.584 -31.941 1.00 36.22 24 GLU C N 1
ATOM 1511 C CA . GLU C 1 26 ? 18.325 24.702 -32.929 1.00 37.24 24 GLU C CA 1
ATOM 1512 C C . GLU C 1 26 ? 19.486 25.538 -32.375 1.00 37.20 24 GLU C C 1
ATOM 1513 O O . GLU C 1 26 ? 20.646 25.153 -32.516 1.00 37.07 24 GLU C O 1
ATOM 1519 N N . LEU C 1 27 ? 19.178 26.677 -31.761 1.00 37.00 25 LEU C N 1
ATOM 1520 C CA . LEU C 1 27 ? 20.233 27.496 -31.190 1.00 37.99 25 LEU C CA 1
ATOM 1521 C C . LEU C 1 27 ? 20.984 26.762 -30.102 1.00 37.98 25 LEU C C 1
ATOM 1522 O O . LEU C 1 27 ? 22.207 26.762 -30.094 1.00 38.75 25 LEU C O 1
ATOM 1527 N N . LEU C 1 28 ? 20.265 26.152 -29.169 1.00 37.93 26 LEU C N 1
ATOM 1528 C CA . LEU C 1 28 ? 20.914 25.476 -28.037 1.00 38.34 26 LEU C CA 1
ATOM 1529 C C . LEU C 1 28 ? 21.718 24.260 -28.513 1.00 39.41 26 LEU C C 1
ATOM 1530 O O . LEU C 1 28 ? 22.773 23.943 -27.959 1.00 40.26 26 LEU C O 1
ATOM 1535 N N . HIS C 1 29 ? 21.239 23.596 -29.555 1.00 39.00 27 HIS C N 1
ATOM 1536 C CA . HIS C 1 29 ? 22.048 22.571 -30.225 1.00 38.99 27 HIS C CA 1
ATOM 1537 C C . HIS C 1 29 ? 23.375 23.125 -30.746 1.00 38.61 27 HIS C C 1
ATOM 1538 O O . HIS C 1 29 ? 24.415 22.524 -30.526 1.00 38.66 27 HIS C O 1
ATOM 1545 N N . ASN C 1 30 ? 23.339 24.252 -31.451 1.00 38.64 28 ASN C N 1
ATOM 1546 C CA . ASN C 1 30 ? 24.554 24.800 -32.048 1.00 39.23 28 ASN C CA 1
ATOM 1547 C C . ASN C 1 30 ? 25.590 25.196 -30.982 1.00 39.02 28 ASN C C 1
ATOM 1548 O O . ASN C 1 30 ? 26.789 25.222 -31.249 1.00 38.54 28 ASN C O 1
ATOM 1553 N N . PHE C 1 31 ? 25.112 25.503 -29.784 1.00 39.19 29 PHE C N 1
ATOM 1554 C CA . PHE C 1 31 ? 25.953 25.963 -28.671 1.00 39.26 29 PHE C CA 1
ATOM 1555 C C . PHE C 1 31 ? 26.160 24.884 -27.606 1.00 39.32 29 PHE C C 1
ATOM 1556 O O . PHE C 1 31 ? 26.594 25.170 -26.500 1.00 39.66 29 PHE C O 1
ATOM 1564 N N . SER C 1 32 ? 25.879 23.630 -27.940 1.00 38.80 30 SER C N 1
ATOM 1565 C CA . SER C 1 32 ? 25.811 22.613 -26.894 1.00 39.40 30 SER C CA 1
ATOM 1566 C C . SER C 1 32 ? 27.155 22.362 -26.211 1.00 39.21 30 SER C C 1
ATOM 1567 O O . SER C 1 32 ? 27.184 21.929 -25.069 1.00 39.76 30 SER C O 1
ATOM 1570 N N . GLU C 1 33 ? 28.262 22.622 -26.893 1.00 39.42 31 GLU C N 1
ATOM 1571 C CA . GLU C 1 33 ? 29.566 22.286 -26.321 1.00 39.88 31 GLU C CA 1
ATOM 1572 C C . GLU C 1 33 ? 29.861 23.073 -25.037 1.00 38.57 31 GLU C C 1
ATOM 1573 O O . GLU C 1 33 ? 30.690 22.653 -24.247 1.00 38.77 31 GLU C O 1
ATOM 1579 N N . ASP C 1 34 ? 29.193 24.215 -24.856 1.00 37.40 32 ASP C N 1
ATOM 1580 C CA . ASP C 1 34 ? 29.442 25.100 -23.728 1.00 37.00 32 ASP C CA 1
ATOM 1581 C C . ASP C 1 34 ? 28.437 24.915 -22.597 1.00 35.28 32 ASP C C 1
ATOM 1582 O O . ASP C 1 34 ? 28.597 25.514 -21.546 1.00 34.62 32 ASP C O 1
ATOM 1587 N N . ILE C 1 35 ? 27.432 24.079 -22.816 1.00 33.11 33 ILE C N 1
ATOM 1588 C CA . ILE C 1 35 ? 26.314 23.967 -21.866 1.00 33.69 33 ILE C CA 1
ATOM 1589 C C . ILE C 1 35 ? 26.649 22.809 -20.926 1.00 32.94 33 ILE C C 1
ATOM 1590 O O . ILE C 1 35 ? 27.000 21.729 -21.395 1.00 32.97 33 ILE C O 1
ATOM 1595 N N . LEU C 1 36 ? 26.586 23.070 -19.618 1.00 31.07 34 LEU C N 1
ATOM 1596 C CA . LEU C 1 36 ? 26.960 22.093 -18.583 1.00 30.99 34 LEU C CA 1
ATOM 1597 C C . LEU C 1 36 ? 25.737 21.494 -17.976 1.00 30.76 34 LEU C C 1
ATOM 1598 O O . LEU C 1 36 ? 25.816 20.455 -17.368 1.00 28.17 34 LEU C O 1
ATOM 1603 N N . LEU C 1 37 ? 24.603 22.187 -18.109 1.00 30.88 35 LEU C N 1
ATOM 1604 C CA . LEU C 1 37 ? 23.363 21.689 -17.553 1.00 32.45 35 LEU C CA 1
ATOM 1605 C C . LEU C 1 37 ? 22.188 22.321 -18.281 1.00 32.52 35 LEU C C 1
ATOM 1606 O O . LEU C 1 37 ? 22.242 23.500 -18.627 1.00 33.89 35 LEU C O 1
ATOM 1611 N N . ARG C 1 38 ? 21.126 21.557 -18.496 1.00 31.42 36 ARG C N 1
ATOM 1612 C CA . ARG C 1 38 ? 19.926 22.153 -19.089 1.00 32.62 36 ARG C CA 1
ATOM 1613 C C . ARG C 1 38 ? 18.706 21.579 -18.406 1.00 32.15 36 ARG C C 1
ATOM 1614 O O . ARG C 1 38 ? 18.587 20.363 -18.290 1.00 33.30 36 ARG C O 1
ATOM 1622 N N . VAL C 1 39 ? 17.807 22.453 -17.953 1.00 31.68 37 VAL C N 1
ATOM 1623 C CA . VAL C 1 39 ? 16.593 21.999 -17.276 1.00 31.51 37 VAL C CA 1
ATOM 1624 C C . VAL C 1 39 ? 15.436 22.652 -18.012 1.00 31.07 37 VAL C C 1
ATOM 1625 O O . VAL C 1 39 ? 15.411 23.880 -18.136 1.00 31.06 37 VAL C O 1
ATOM 1629 N N . GLY C 1 40 ? 14.489 21.835 -18.459 1.00 30.60 38 GLY C N 1
ATOM 1630 C CA . GLY C 1 40 ? 13.280 22.332 -19.136 1.00 29.94 38 GLY C CA 1
ATOM 1631 C C . GLY C 1 40 ? 12.063 22.001 -18.303 1.00 29.58 38 GLY C C 1
ATOM 1632 O O . GLY C 1 40 ? 11.852 20.854 -17.928 1.00 29.08 38 GLY C O 1
ATOM 1633 N N . TYR C 1 41 ? 11.259 23.016 -18.008 1.00 29.79 39 TYR C N 1
ATOM 1634 C CA . TYR C 1 41 ? 10.084 22.879 -17.188 1.00 28.04 39 TYR C CA 1
ATOM 1635 C C . TYR C 1 41 ? 8.938 23.590 -17.875 1.00 28.73 39 TYR C C 1
ATOM 1636 O O . TYR C 1 41 ? 8.884 24.817 -17.879 1.00 28.69 39 TYR C O 1
ATOM 1645 N N . PRO C 1 42 ? 8.024 22.829 -18.508 1.00 28.81 40 PRO C N 1
ATOM 1646 C CA . PRO C 1 42 ? 6.850 23.424 -19.082 1.00 28.95 40 PRO C CA 1
ATOM 1647 C C . PRO C 1 42 ? 5.914 23.981 -18.029 1.00 28.78 40 PRO C C 1
ATOM 1648 O O . PRO C 1 42 ? 5.758 23.388 -16.959 1.00 28.54 40 PRO C O 1
ATOM 1652 N N . VAL C 1 43 ? 5.280 25.103 -18.363 1.00 28.59 41 VAL C N 1
ATOM 1653 C CA . VAL C 1 43 ? 4.209 25.663 -17.567 1.00 28.89 41 VAL C CA 1
ATOM 1654 C C . VAL C 1 43 ? 2.964 25.663 -18.446 1.00 30.63 41 VAL C C 1
ATOM 1655 O O . VAL C 1 43 ? 2.562 26.688 -18.975 1.00 30.77 41 VAL C O 1
ATOM 1659 N N . ARG C 1 44 ? 2.355 24.497 -18.618 1.00 32.07 42 ARG C N 1
ATOM 1660 C CA . ARG C 1 44 ? 1.223 24.372 -19.555 1.00 34.37 42 ARG C CA 1
ATOM 1661 C C . ARG C 1 44 ? 0.030 25.256 -19.192 1.00 34.60 42 ARG C C 1
ATOM 1662 O O . ARG C 1 44 ? -0.667 25.749 -20.068 1.00 34.23 42 ARG C O 1
ATOM 1670 N N . GLU C 1 45 ? -0.144 25.483 -17.893 1.00 35.48 43 GLU C N 1
ATOM 1671 C CA . GLU C 1 45 ? -1.152 26.407 -17.356 1.00 36.68 43 GLU C CA 1
ATOM 1672 C C . GLU C 1 45 ? -1.030 27.788 -18.016 1.00 36.66 43 GLU C C 1
ATOM 1673 O O . GLU C 1 45 ? -2.032 28.455 -18.270 1.00 35.90 43 GLU C O 1
ATOM 1679 N N . GLU C 1 46 ? 0.210 28.193 -18.306 1.00 36.85 44 GLU C N 1
ATOM 1680 C CA . GLU C 1 46 ? 0.507 29.509 -18.874 1.00 37.71 44 GLU C CA 1
ATOM 1681 C C . GLU C 1 46 ? 0.970 29.471 -20.333 1.00 37.45 44 GLU C C 1
ATOM 1682 O O . GLU C 1 46 ? 1.459 30.468 -20.845 1.00 37.45 44 GLU C O 1
ATOM 1688 N N . ASN C 1 47 ? 0.850 28.318 -20.983 1.00 37.26 45 ASN C N 1
ATOM 1689 C CA . ASN C 1 47 ? 1.351 28.128 -22.345 1.00 36.63 45 ASN C CA 1
ATOM 1690 C C . ASN C 1 47 ? 2.738 28.641 -22.578 1.00 36.52 45 ASN C C 1
ATOM 1691 O O . ASN C 1 47 ? 2.977 29.414 -23.509 1.00 35.21 45 ASN C O 1
ATOM 1704 N N . ALA C 1 49 ? 7.186 27.706 -21.425 1.00 31.77 47 ALA C N 1
ATOM 1705 C CA . ALA C 1 49 ? 8.197 26.827 -20.862 1.00 30.54 47 ALA C CA 1
ATOM 1706 C C . ALA C 1 49 ? 9.292 27.675 -20.270 1.00 29.99 47 ALA C C 1
ATOM 1707 O O . ALA C 1 49 ? 9.529 28.780 -20.719 1.00 30.82 47 ALA C O 1
ATOM 1709 N N . ILE C 1 50 ? 9.965 27.131 -19.269 1.00 29.59 48 ILE C N 1
ATOM 1710 C CA . ILE C 1 50 ? 11.124 27.748 -18.674 1.00 30.08 48 ILE C CA 1
ATOM 1711 C C . ILE C 1 50 ? 12.286 26.822 -18.959 1.00 30.80 48 ILE C C 1
ATOM 1712 O O . ILE C 1 50 ? 12.136 25.603 -18.847 1.00 29.51 48 ILE C O 1
ATOM 1717 N N . ILE C 1 51 ? 13.419 27.405 -19.338 1.00 31.74 49 ILE C N 1
ATOM 1718 C CA . ILE C 1 51 ? 14.680 26.672 -19.540 1.00 33.61 49 ILE C CA 1
ATOM 1719 C C . ILE C 1 51 ? 15.780 27.326 -18.724 1.00 34.06 49 ILE C C 1
ATOM 1720 O O . ILE C 1 51 ? 16.055 28.521 -18.900 1.00 36.52 49 ILE C O 1
ATOM 1725 N N . PHE C 1 52 ? 16.429 26.546 -17.848 1.00 34.31 50 PHE C N 1
ATOM 1726 C CA . PHE C 1 52 ? 17.597 27.023 -17.125 1.00 34.04 50 PHE C CA 1
ATOM 1727 C C . PHE C 1 52 ? 18.843 26.395 -17.724 1.00 33.55 50 PHE C C 1
ATOM 1728 O O . PHE C 1 52 ? 18.877 25.186 -17.928 1.00 33.92 50 PHE C O 1
ATOM 1736 N N . LEU C 1 53 ? 19.878 27.189 -17.941 1.00 32.95 51 LEU C N 1
ATOM 1737 C CA . LEU C 1 53 ? 21.144 26.639 -18.469 1.00 33.61 51 LEU C CA 1
ATOM 1738 C C . LEU C 1 53 ? 22.294 27.111 -17.601 1.00 33.21 51 LEU C C 1
ATOM 1739 O O . LEU C 1 53 ? 22.234 28.221 -17.052 1.00 33.74 51 LEU C O 1
ATOM 1744 N N . VAL C 1 54 ? 23.328 26.270 -17.475 1.00 31.78 52 VAL C N 1
ATOM 1745 C CA . VAL C 1 54 ? 24.607 26.711 -16.939 1.00 31.17 52 VAL C CA 1
ATOM 1746 C C . VAL C 1 54 ? 25.617 26.486 -18.055 1.00 32.11 52 VAL C C 1
ATOM 1747 O O . VAL C 1 54 ? 25.629 25.405 -18.667 1.00 31.05 52 VAL C O 1
ATOM 1751 N N . LEU C 1 55 ? 26.442 27.493 -18.336 1.00 32.09 53 LEU C N 1
ATOM 1752 C CA . LEU C 1 55 ? 27.466 27.375 -19.356 1.00 33.10 53 LEU C CA 1
ATOM 1753 C C . LEU C 1 55 ? 28.779 27.749 -18.736 1.00 32.84 53 LEU C C 1
ATOM 1754 O O . LEU C 1 55 ? 28.817 28.479 -17.740 1.00 33.85 53 LEU C O 1
ATOM 1759 N N . LYS C 1 56 ? 29.860 27.234 -19.307 1.00 33.09 54 LYS C N 1
ATOM 1760 C CA . LYS C 1 56 ? 31.187 27.763 -19.032 1.00 32.15 54 LYS C CA 1
ATOM 1761 C C . LYS C 1 56 ? 31.721 28.163 -20.398 1.00 32.88 54 LYS C C 1
ATOM 1762 O O . LYS C 1 56 ? 31.989 27.290 -21.226 1.00 32.04 54 LYS C O 1
ATOM 1768 N N . THR C 1 57 ? 31.891 29.466 -20.638 1.00 32.50 55 THR C N 1
ATOM 1769 C CA . THR C 1 57 ? 32.258 29.930 -21.970 1.00 33.07 55 THR C CA 1
ATOM 1770 C C . THR C 1 57 ? 32.793 31.343 -21.856 1.00 32.58 55 THR C C 1
ATOM 1771 O O . THR C 1 57 ? 33.004 31.850 -20.749 1.00 32.64 55 THR C O 1
ATOM 1775 N N . ASP C 1 58 ? 33.044 31.985 -22.987 1.00 31.98 56 ASP C N 1
ATOM 1776 C CA . ASP C 1 58 ? 33.625 33.327 -22.938 1.00 30.84 56 ASP C CA 1
ATOM 1777 C C . ASP C 1 58 ? 32.612 34.428 -23.282 1.00 30.85 56 ASP C C 1
ATOM 1778 O O . ASP C 1 58 ? 31.469 34.115 -23.573 1.00 30.51 56 ASP C O 1
ATOM 1783 N N . ASN C 1 59 ? 33.017 35.704 -23.250 1.00 31.45 57 ASN C N 1
ATOM 1784 C CA . ASN C 1 59 ? 32.091 36.818 -23.558 1.00 31.85 57 ASN C CA 1
ATOM 1785 C C . ASN C 1 59 ? 31.434 36.715 -24.934 1.00 31.72 57 ASN C C 1
ATOM 1786 O O . ASN C 1 59 ? 30.207 36.833 -25.050 1.00 32.02 57 ASN C O 1
ATOM 1791 N N . ASP C 1 60 ? 32.248 36.515 -25.975 1.00 30.68 58 ASP C N 1
ATOM 1792 C CA . ASP C 1 60 ? 31.762 36.388 -27.363 1.00 30.28 58 ASP C CA 1
ATOM 1793 C C . ASP C 1 60 ? 30.622 35.403 -27.448 1.00 30.29 58 ASP C C 1
ATOM 1794 O O . ASP C 1 60 ? 29.588 35.652 -28.079 1.00 30.59 58 ASP C O 1
ATOM 1799 N N . THR C 1 61 ? 30.824 34.253 -26.828 1.00 30.05 59 THR C N 1
ATOM 1800 C CA . THR C 1 61 ? 29.943 33.154 -27.011 1.00 31.04 59 THR C CA 1
ATOM 1801 C C . THR C 1 61 ? 28.642 33.387 -26.252 1.00 31.41 59 THR C C 1
ATOM 1802 O O . THR C 1 61 ? 27.553 33.192 -26.811 1.00 30.07 59 THR C O 1
ATOM 1806 N N . ILE C 1 62 ? 28.742 33.826 -24.997 1.00 32.46 60 ILE C N 1
ATOM 1807 C CA . ILE C 1 62 ? 27.505 34.065 -24.203 1.00 33.70 60 ILE C CA 1
ATOM 1808 C C . ILE C 1 62 ? 26.708 35.244 -24.793 1.00 33.89 60 ILE C C 1
ATOM 1809 O O . ILE C 1 62 ? 25.474 35.222 -24.827 1.00 34.69 60 ILE C O 1
ATOM 1814 N N . GLY C 1 63 ? 27.430 36.236 -25.309 1.00 34.41 61 GLY C N 1
ATOM 1815 C CA . GLY C 1 63 ? 26.840 37.386 -26.024 1.00 33.80 61 GLY C CA 1
ATOM 1816 C C . GLY C 1 63 ? 26.098 37.043 -27.308 1.00 34.34 61 GLY C C 1
ATOM 1817 O O . GLY C 1 63 ? 24.993 37.527 -27.542 1.00 33.62 61 GLY C O 1
ATOM 1818 N N . ALA C 1 64 ? 26.710 36.210 -28.144 1.00 34.15 62 ALA C N 1
ATOM 1819 C CA . ALA C 1 64 ? 26.067 35.695 -29.347 1.00 34.71 62 ALA C CA 1
ATOM 1820 C C . ALA C 1 64 ? 24.843 34.849 -29.014 1.00 34.41 62 ALA C C 1
ATOM 1821 O O . ALA C 1 64 ? 23.785 35.033 -29.614 1.00 35.11 62 ALA C O 1
ATOM 1823 N N . LEU C 1 65 ? 24.968 33.922 -28.069 1.00 33.34 63 LEU C N 1
ATOM 1824 C CA . LEU C 1 65 ? 23.836 33.046 -27.754 1.00 32.51 63 LEU C CA 1
ATOM 1825 C C . LEU C 1 65 ? 22.652 33.825 -27.168 1.00 31.97 63 LEU C C 1
ATOM 1826 O O . LEU C 1 65 ? 21.536 33.682 -27.639 1.00 31.95 63 LEU C O 1
ATOM 1831 N N . SER C 1 66 ? 22.910 34.641 -26.152 1.00 32.48 64 SER C N 1
ATOM 1832 C CA . SER C 1 66 ? 21.880 35.453 -25.497 1.00 32.33 64 SER C CA 1
ATOM 1833 C C . SER C 1 66 ? 21.203 36.386 -26.488 1.00 31.44 64 SER C C 1
ATOM 1834 O O . SER C 1 66 ? 19.983 36.475 -26.528 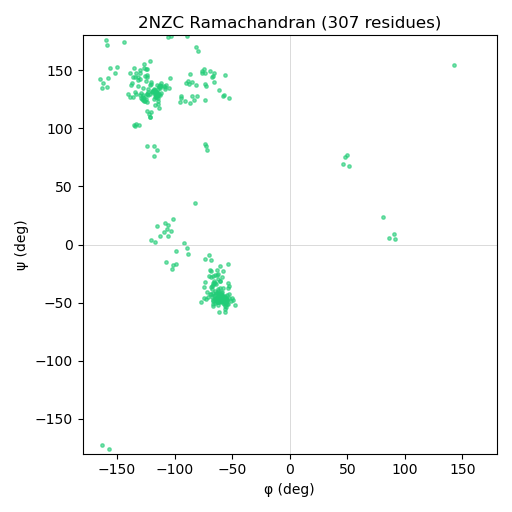1.00 31.60 64 SER C O 1
ATOM 1837 N N . GLY C 1 67 ? 22.013 37.067 -27.289 1.00 30.50 65 GLY C N 1
ATOM 1838 C CA . GLY C 1 67 ? 21.511 37.991 -28.306 1.00 30.13 65 GLY C CA 1
ATOM 1839 C C . GLY C 1 67 ? 20.599 37.279 -29.287 1.00 30.66 65 GLY C C 1
ATOM 1840 O O . GLY C 1 67 ? 19.551 37.793 -29.647 1.00 30.10 65 GLY C O 1
ATOM 1841 N N . LYS C 1 68 ? 21.005 36.092 -29.718 1.00 30.22 66 LYS C N 1
ATOM 1842 C CA . LYS C 1 68 ? 20.237 35.368 -30.716 1.00 31.60 66 LYS C CA 1
ATOM 1843 C C . LYS C 1 68 ? 18.959 34.748 -30.131 1.00 30.94 66 LYS C C 1
ATOM 1844 O O . LYS C 1 68 ? 17.926 34.719 -30.804 1.00 32.06 66 LYS C O 1
ATOM 1850 N N . LEU C 1 69 ? 19.028 34.277 -28.891 1.00 30.26 67 LEU C N 1
ATOM 1851 C CA . LEU C 1 69 ? 17.835 33.831 -28.184 1.00 29.42 67 LEU C CA 1
ATOM 1852 C C . LEU C 1 69 ? 16.837 34.974 -28.040 1.00 28.80 67 LEU C C 1
ATOM 1853 O O . LEU C 1 69 ? 15.657 34.820 -28.339 1.00 27.78 67 LEU C O 1
ATOM 1858 N N . GLY C 1 70 ? 17.323 36.135 -27.611 1.00 28.21 68 GLY C N 1
ATOM 1859 C CA . GLY C 1 70 ? 16.471 37.281 -27.435 1.00 27.54 68 GLY C CA 1
ATOM 1860 C C . GLY C 1 70 ? 15.768 37.759 -28.697 1.00 27.75 68 GLY C C 1
ATOM 1861 O O . GLY C 1 70 ? 14.790 38.497 -28.592 1.00 29.04 68 GLY C O 1
ATOM 1862 N N . GLN C 1 71 ? 16.257 37.364 -29.875 1.00 27.27 69 GLN C N 1
ATOM 1863 C CA . GLN C 1 71 ? 15.651 37.750 -31.163 1.00 27.59 69 GLN C CA 1
ATOM 1864 C C . GLN C 1 71 ? 14.569 36.782 -31.666 1.00 27.66 69 GLN C C 1
ATOM 1865 O O . GLN C 1 71 ? 13.962 37.006 -32.719 1.00 26.89 69 GLN C O 1
ATOM 1871 N N . ILE C 1 72 ? 14.345 35.707 -30.931 1.00 28.51 70 ILE C N 1
ATOM 1872 C CA . ILE C 1 72 ? 13.305 34.752 -31.306 1.00 28.77 70 ILE C CA 1
ATOM 1873 C C . ILE C 1 72 ? 11.969 35.281 -30.765 1.00 28.90 70 ILE C C 1
ATOM 1874 O O . ILE C 1 72 ? 11.852 35.585 -29.580 1.00 29.08 70 ILE C O 1
ATOM 1879 N N . SER C 1 73 ? 10.985 35.446 -31.634 1.00 29.96 71 SER C N 1
ATOM 1880 C CA . SER C 1 73 ? 9.651 35.849 -31.198 1.00 30.52 71 SER C CA 1
ATOM 1881 C C . SER C 1 73 ? 9.129 34.913 -30.074 1.00 30.94 71 SER C C 1
ATOM 1882 O O . SER C 1 73 ? 9.141 33.693 -30.209 1.00 30.87 71 SER C O 1
ATOM 1885 N N . GLY C 1 74 ? 8.721 35.508 -28.958 1.00 31.14 72 GLY C N 1
ATOM 1886 C CA . GLY C 1 74 ? 8.111 34.778 -27.863 1.00 31.40 72 GLY C CA 1
ATOM 1887 C C . GLY C 1 74 ? 9.097 34.308 -26.834 1.00 31.61 72 GLY C C 1
ATOM 1888 O O . GLY C 1 74 ? 8.721 33.568 -25.912 1.00 32.89 72 GLY C O 1
ATOM 1889 N N . VAL C 1 75 ? 10.359 34.703 -27.001 1.00 30.80 73 VAL C N 1
ATOM 1890 C CA . VAL C 1 75 ? 11.451 34.302 -26.119 1.00 30.45 73 VAL C CA 1
ATOM 1891 C C . VAL C 1 75 ? 11.959 35.506 -25.342 1.00 31.06 73 VAL C C 1
ATOM 1892 O O . VAL C 1 75 ? 12.137 36.587 -25.917 1.00 29.65 73 VAL C O 1
ATOM 1896 N N . ARG C 1 76 ? 12.165 35.322 -24.037 1.00 30.95 74 ARG C N 1
ATOM 1897 C CA . ARG C 1 76 ? 12.875 36.317 -23.216 1.00 32.63 74 ARG C CA 1
ATOM 1898 C C . ARG C 1 76 ? 14.031 35.591 -22.567 1.00 32.24 74 ARG C C 1
ATOM 1899 O O . ARG C 1 76 ? 13.904 34.428 -22.199 1.00 32.92 74 ARG C O 1
ATOM 1907 N N . VAL C 1 77 ? 15.153 36.278 -22.418 1.00 31.95 75 VAL C N 1
ATOM 1908 C CA . VAL C 1 77 ? 16.358 35.612 -21.930 1.00 33.37 75 VAL C CA 1
ATOM 1909 C C . VAL C 1 77 ? 16.955 36.524 -20.875 1.00 33.66 75 VAL C C 1
ATOM 1910 O O . VAL C 1 77 ? 16.851 37.768 -20.979 1.00 30.98 75 VAL C O 1
ATOM 1914 N N . LYS C 1 78 ? 17.525 35.919 -19.828 1.00 34.24 76 LYS C N 1
ATOM 1915 C CA . LYS C 1 78 ? 18.272 36.673 -18.821 1.00 36.48 76 LYS C CA 1
ATOM 1916 C C . LYS C 1 78 ? 19.572 35.925 -18.573 1.00 36.16 76 LYS C C 1
ATOM 1917 O O . LYS C 1 78 ? 19.534 34.731 -18.311 1.00 36.37 76 LYS C O 1
ATOM 1923 N N . THR C 1 79 ? 20.694 36.635 -18.634 1.00 36.80 77 THR C N 1
ATOM 1924 C CA . THR C 1 79 ? 22.020 36.048 -18.428 1.00 38.10 77 THR C CA 1
ATOM 1925 C C . THR C 1 79 ? 22.697 36.656 -17.208 1.00 38.44 77 THR C C 1
ATOM 1926 O O . THR C 1 79 ? 22.827 37.875 -17.117 1.00 36.90 77 THR C O 1
ATOM 1930 N N . VAL C 1 80 ? 23.150 35.807 -16.288 1.00 38.28 78 VAL C N 1
ATOM 1931 C CA . VAL C 1 80 ? 23.842 36.257 -15.068 1.00 40.28 78 VAL C CA 1
ATOM 1932 C C . VAL C 1 80 ? 25.220 35.570 -15.017 1.00 40.47 78 VAL C C 1
ATOM 1933 O O . VAL C 1 80 ? 25.280 34.339 -15.077 1.00 39.95 78 VAL C O 1
ATOM 1937 N N . PRO C 1 81 ? 26.333 36.349 -14.947 1.00 41.24 79 PRO C N 1
ATOM 1938 C CA . PRO C 1 81 ? 27.601 35.680 -14.647 1.00 40.95 79 PRO C CA 1
ATOM 1939 C C . PRO C 1 81 ? 27.570 35.106 -13.242 1.00 41.30 79 PRO C C 1
ATOM 1940 O O . PRO C 1 81 ? 26.931 35.673 -12.344 1.00 40.88 79 PRO C O 1
ATOM 1944 N N . LEU C 1 82 ? 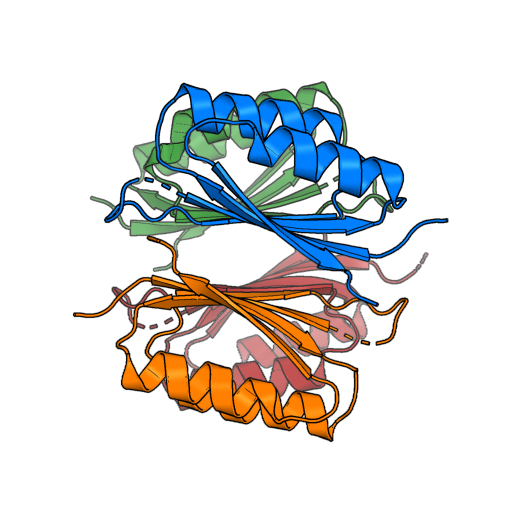28.260 33.988 -13.048 1.00 41.75 80 LEU C N 1
ATOM 1945 C CA . LEU C 1 82 ? 28.365 33.389 -11.725 1.00 42.37 80 LEU C CA 1
ATOM 1946 C C . LEU C 1 82 ? 29.133 34.358 -10.841 1.00 43.19 80 LEU C C 1
ATOM 1947 O O . LEU C 1 82 ? 28.721 34.647 -9.719 1.00 43.91 80 LEU C O 1
ATOM 1952 N N . LYS C 1 83 ? 30.256 34.836 -11.372 1.00 43.87 81 LYS C N 1
ATOM 1953 C CA . LYS C 1 83 ? 31.220 35.675 -10.669 1.00 45.13 81 LYS C CA 1
ATOM 1954 C C . LYS C 1 83 ? 31.876 34.982 -9.486 1.00 46.08 81 LYS C C 1
ATOM 1955 O O . LYS C 1 83 ? 33.001 34.469 -9.594 1.00 47.17 81 LYS C O 1
ATOM 1961 N N . HIS D 1 2 ? -7.790 37.747 -11.109 1.00 47.61 0 HIS D N 1
ATOM 1962 C CA . HIS D 1 2 ? -6.771 38.424 -10.253 1.00 47.50 0 HIS D CA 1
ATOM 1963 C C . HIS D 1 2 ? -6.661 37.808 -8.861 1.00 47.11 0 HIS D C 1
ATOM 1964 O O . HIS D 1 2 ? -7.503 36.999 -8.453 1.00 46.19 0 HIS D O 1
ATOM 1979 N N . GLU D 1 4 ? -4.772 35.596 -7.982 1.00 44.06 2 GLU D N 1
ATOM 1980 C CA . GLU D 1 4 ? -4.257 34.243 -8.053 1.00 42.61 2 GLU D CA 1
ATOM 1981 C C . GLU D 1 4 ? -2.737 34.215 -7.857 1.00 40.85 2 GLU D C 1
ATOM 1982 O O . GLU D 1 4 ? -2.041 35.208 -8.107 1.00 40.00 2 GLU D O 1
ATOM 1988 N N . LYS D 1 5 ? -2.242 33.076 -7.380 1.00 39.24 3 LYS D N 1
ATOM 1989 C CA . LYS D 1 5 ? -0.810 32.814 -7.333 1.00 37.95 3 LYS D CA 1
ATOM 1990 C C . LYS D 1 5 ? -0.232 32.951 -8.736 1.00 37.10 3 LYS D C 1
ATOM 1991 O O . LYS D 1 5 ? -0.920 32.663 -9.718 1.00 37.49 3 LYS D O 1
ATOM 1997 N N . ARG D 1 6 ? 1.008 33.430 -8.816 1.00 35.30 4 ARG D N 1
ATOM 1998 C CA . ARG D 1 6 ? 1.737 33.615 -10.064 1.00 33.95 4 ARG D CA 1
ATOM 1999 C C . ARG D 1 6 ? 3.035 32.808 -10.035 1.00 32.78 4 ARG D C 1
ATOM 2000 O O . ARG D 1 6 ? 3.537 32.486 -8.974 1.00 31.81 4 ARG D O 1
ATOM 2008 N N . PHE D 1 7 ? 3.584 32.505 -11.205 1.00 31.53 5 PHE D N 1
ATOM 2009 C CA . PHE D 1 7 ? 4.858 31.846 -11.291 1.00 31.87 5 PHE D CA 1
ATOM 2010 C C . PHE D 1 7 ? 6.018 32.833 -11.222 1.00 31.88 5 PHE D C 1
ATOM 2011 O O . PHE D 1 7 ? 5.994 33.911 -11.839 1.00 30.68 5 PHE D O 1
ATOM 2019 N N . TYR D 1 8 ? 7.045 32.418 -10.503 1.00 32.30 6 TYR D N 1
ATOM 2020 C CA . TYR D 1 8 ? 8.276 33.174 -10.382 1.00 33.56 6 TYR D CA 1
ATOM 2021 C C . TYR D 1 8 ? 9.419 32.240 -10.578 1.00 34.08 6 TYR D C 1
ATOM 2022 O O . TYR D 1 8 ? 9.349 31.041 -10.202 1.00 33.96 6 TYR D O 1
ATOM 2031 N N . ILE D 1 9 ? 10.486 32.791 -11.152 1.00 34.57 7 ILE D N 1
ATOM 2032 C CA . ILE D 1 9 ? 11.765 32.105 -11.247 1.00 36.39 7 ILE D CA 1
ATOM 2033 C C . ILE D 1 9 ? 12.779 32.762 -10.276 1.00 36.63 7 ILE D C 1
ATOM 2034 O O . ILE D 1 9 ? 12.912 34.006 -10.236 1.00 36.54 7 ILE D O 1
ATOM 2039 N N . LEU D 1 10 ? 13.505 31.938 -9.522 1.00 36.65 8 LEU D N 1
ATOM 2040 C CA . LEU D 1 10 ? 14.562 32.439 -8.645 1.00 37.33 8 LEU D CA 1
ATOM 2041 C C . LEU D 1 10 ? 15.872 31.761 -8.973 1.00 37.22 8 LEU D C 1
ATOM 2042 O O . LEU D 1 10 ? 15.941 30.528 -9.078 1.00 36.80 8 LEU D O 1
ATOM 2047 N N . THR D 1 11 ? 16.899 32.567 -9.162 1.00 36.17 9 THR D N 1
ATOM 2048 C CA . THR D 1 11 ? 18.253 32.048 -9.246 1.00 35.97 9 THR D CA 1
ATOM 2049 C C . THR D 1 11 ? 19.043 32.555 -8.055 1.00 35.67 9 THR D C 1
ATOM 2050 O O . THR D 1 11 ? 19.113 33.782 -7.792 1.00 34.97 9 THR D O 1
ATOM 2054 N N . ILE D 1 12 ? 19.634 31.608 -7.339 1.00 33.70 10 ILE D N 1
ATOM 2055 C CA . ILE D 1 12 ? 20.419 31.878 -6.156 1.00 33.72 10 ILE D CA 1
ATOM 2056 C C . ILE D 1 12 ? 21.843 31.417 -6.443 1.00 33.23 10 ILE D C 1
ATOM 2057 O O . ILE D 1 12 ? 22.057 30.282 -6.884 1.00 32.80 10 ILE D O 1
ATOM 2062 N N . VAL D 1 13 ? 22.813 32.280 -6.186 1.00 32.52 11 VAL D N 1
ATOM 2063 C CA . VAL D 1 13 ? 24.222 31.890 -6.230 1.00 32.85 11 VAL D CA 1
ATOM 2064 C C . VAL D 1 13 ? 24.787 31.968 -4.802 1.00 33.90 11 VAL D C 1
ATOM 2065 O O . VAL D 1 13 ? 24.818 33.041 -4.187 1.00 32.69 11 VAL D O 1
ATOM 2069 N N . VAL D 1 14 ? 25.224 30.821 -4.288 1.00 34.68 12 VAL D N 1
ATOM 2070 C CA . VAL D 1 14 ? 25.721 30.709 -2.916 1.00 35.78 12 VAL D CA 1
ATOM 2071 C C . VAL D 1 14 ? 27.213 30.399 -2.865 1.00 37.17 12 VAL D C 1
ATOM 2072 O O . VAL D 1 14 ? 27.691 29.561 -3.615 1.00 36.71 12 VAL D O 1
ATOM 2076 N N . GLU D 1 15 ? 27.947 31.055 -1.965 1.00 39.41 13 GLU D N 1
ATOM 2077 C CA . GLU D 1 15 ? 29.326 30.631 -1.641 1.00 41.44 13 GLU D CA 1
ATOM 2078 C C . GLU D 1 15 ? 29.229 29.353 -0.798 1.00 42.65 13 GLU D C 1
ATOM 2079 O O . GLU D 1 15 ? 28.550 29.335 0.227 1.00 42.93 13 GLU D O 1
ATOM 2085 N N . ASP D 1 16 ? 29.881 28.280 -1.254 1.00 44.52 14 ASP D N 1
ATOM 2086 C CA . ASP D 1 16 ? 29.553 26.910 -0.815 1.00 45.95 14 ASP D CA 1
ATOM 2087 C C . ASP D 1 16 ? 30.188 26.523 0.511 1.00 46.30 14 ASP D C 1
ATOM 2088 O O . ASP D 1 16 ? 30.585 25.362 0.703 1.00 46.81 14 ASP D O 1
ATOM 2093 N N . ARG D 1 17 ? 30.294 27.496 1.417 1.00 46.54 15 ARG D N 1
ATOM 2094 C CA . ARG D 1 17 ? 30.716 27.233 2.788 1.00 46.41 15 ARG D CA 1
ATOM 2095 C C . ARG D 1 17 ? 29.535 26.727 3.640 1.00 46.05 15 ARG D C 1
ATOM 2096 O O . ARG D 1 17 ? 28.375 26.743 3.193 1.00 46.38 15 ARG D O 1
ATOM 2104 N N . GLU D 1 18 ? 29.842 26.266 4.851 1.00 45.24 16 GLU D N 1
ATOM 2105 C CA . GLU D 1 18 ? 28.863 25.584 5.699 1.00 44.60 16 GLU D CA 1
ATOM 2106 C C . GLU D 1 18 ? 27.654 26.452 6.068 1.00 43.89 16 GLU D C 1
ATOM 2107 O O . GLU D 1 18 ? 26.510 26.085 5.749 1.00 43.68 16 GLU D O 1
ATOM 2113 N N . LYS D 1 19 ? 27.922 27.598 6.706 1.00 42.76 17 LYS D N 1
ATOM 2114 C CA . LYS D 1 19 ? 26.899 28.521 7.204 1.00 42.19 17 LYS D CA 1
ATOM 2115 C C . LYS D 1 19 ? 25.934 28.975 6.105 1.00 41.87 17 LYS D C 1
ATOM 2116 O O . LYS D 1 19 ? 24.715 28.821 6.246 1.00 40.95 17 LYS D O 1
ATOM 2122 N N . ALA D 1 20 ? 26.490 29.530 5.024 1.00 41.79 18 ALA D N 1
ATOM 2123 C CA . ALA D 1 20 ? 25.686 30.052 3.919 1.00 41.98 18 ALA D CA 1
ATOM 2124 C C . ALA D 1 20 ? 24.748 28.983 3.377 1.00 42.43 18 ALA D C 1
ATOM 2125 O O . ALA D 1 20 ? 23.561 29.220 3.209 1.00 42.30 18 ALA D O 1
ATOM 2127 N N . TYR D 1 21 ? 25.274 27.793 3.128 1.00 43.16 19 TYR D N 1
ATOM 2128 C CA . TYR D 1 21 ? 24.429 26.740 2.617 1.00 43.96 19 TYR D CA 1
ATOM 2129 C C . TYR D 1 21 ? 23.350 26.313 3.623 1.00 42.51 19 TYR D C 1
ATOM 2130 O O . TYR D 1 21 ? 22.215 26.087 3.235 1.00 42.69 19 TYR D O 1
ATOM 2139 N N . ARG D 1 22 ? 23.705 26.240 4.902 1.00 41.10 20 ARG D N 1
ATOM 2140 C CA . ARG D 1 22 ? 22.769 25.866 5.971 1.00 39.12 20 ARG D CA 1
ATOM 2141 C C . ARG D 1 22 ? 21.583 26.832 6.038 1.00 37.71 20 ARG D C 1
ATOM 2142 O O . ARG D 1 22 ? 20.431 26.401 6.046 1.00 37.85 20 ARG D O 1
ATOM 2150 N N . GLN D 1 23 ? 21.868 28.132 6.039 1.00 35.52 21 GLN D N 1
ATOM 2151 C CA . GLN D 1 23 ? 20.827 29.155 6.110 1.00 33.61 21 GLN D CA 1
ATOM 2152 C C . GLN D 1 23 ? 19.909 29.168 4.892 1.00 32.38 21 GLN D C 1
ATOM 2153 O O . GLN D 1 23 ? 18.710 29.294 5.046 1.00 30.67 21 GLN D O 1
ATOM 2159 N N . VAL D 1 24 ? 20.470 29.054 3.689 1.00 31.61 22 VAL D N 1
ATOM 2160 C CA . VAL D 1 24 ? 19.648 28.947 2.478 1.00 32.24 22 VAL D CA 1
ATOM 2161 C C . VAL D 1 24 ? 18.722 27.725 2.572 1.00 32.88 22 VAL D C 1
ATOM 2162 O O . VAL D 1 24 ? 17.516 27.835 2.300 1.00 33.04 22 VAL D O 1
ATOM 2166 N N . ASN D 1 25 ? 19.274 26.579 2.975 1.00 32.96 23 ASN D N 1
ATOM 2167 C CA . ASN D 1 25 ? 18.483 25.354 3.116 1.00 34.02 23 ASN D CA 1
ATOM 2168 C C . ASN D 1 25 ? 17.375 25.453 4.152 1.00 34.29 23 ASN D C 1
ATOM 2169 O O . ASN D 1 25 ? 16.281 24.947 3.937 1.00 35.15 23 ASN D O 1
ATOM 2174 N N . GLU D 1 26 ? 17.649 26.102 5.275 1.00 33.87 24 GLU D N 1
ATOM 2175 C CA . GLU D 1 26 ? 16.622 26.260 6.292 1.00 34.15 24 GLU D CA 1
ATOM 2176 C C . GLU D 1 26 ? 15.467 27.111 5.760 1.00 34.09 24 GLU D C 1
ATOM 2177 O O . GLU D 1 26 ? 14.301 26.804 5.996 1.00 33.70 24 GLU D O 1
ATOM 2183 N N . LEU D 1 27 ? 15.818 28.170 5.036 1.00 34.14 25 LEU D N 1
ATOM 2184 C CA . LEU D 1 27 ? 14.857 29.071 4.426 1.00 34.83 25 LEU D CA 1
ATOM 2185 C C . LEU D 1 27 ? 13.955 28.408 3.395 1.00 34.82 25 LEU D C 1
ATOM 2186 O O . LEU D 1 27 ? 12.725 28.549 3.447 1.00 34.72 25 LEU D O 1
ATOM 2191 N N . LEU D 1 28 ? 14.568 27.717 2.442 1.00 34.89 26 LEU D N 1
ATOM 2192 C CA . LEU D 1 28 ? 13.848 26.993 1.398 1.00 35.93 26 LEU D CA 1
ATOM 2193 C C . LEU D 1 28 ? 12.989 25.843 1.946 1.00 36.95 26 LEU D C 1
ATOM 2194 O O . LEU D 1 28 ? 11.931 25.553 1.392 1.00 38.05 26 LEU D O 1
ATOM 2199 N N . HIS D 1 29 ? 13.443 25.185 3.012 1.00 36.74 27 HIS D N 1
ATOM 2200 C CA . HIS D 1 29 ? 12.589 24.247 3.751 1.00 36.98 27 HIS D CA 1
ATOM 2201 C C . HIS D 1 29 ? 11.333 24.971 4.261 1.00 37.25 27 HIS D C 1
ATOM 2202 O O . HIS D 1 29 ? 10.220 24.478 4.096 1.00 37.41 27 HIS D O 1
ATOM 2209 N N . ASN D 1 30 ? 11.512 26.142 4.880 1.00 36.68 28 ASN D N 1
ATOM 2210 C CA . ASN D 1 30 ? 10.381 26.896 5.398 1.00 37.41 28 ASN D CA 1
ATOM 2211 C C . ASN D 1 30 ? 9.355 27.231 4.329 1.00 36.79 28 ASN D C 1
ATOM 2212 O O . ASN D 1 30 ? 8.156 27.230 4.591 1.00 37.84 28 ASN D O 1
ATOM 2217 N N . PHE D 1 31 ? 9.835 27.526 3.131 1.00 36.30 29 PHE D N 1
ATOM 2218 C CA . PHE D 1 31 ? 9.001 27.955 2.020 1.00 36.34 29 PHE D CA 1
ATOM 2219 C C . PHE D 1 31 ? 8.717 26.845 1.018 1.00 36.59 29 PHE D C 1
ATOM 2220 O O . PHE D 1 31 ? 8.376 27.136 -0.130 1.00 36.76 29 PHE D O 1
ATOM 2228 N N . SER D 1 32 ? 8.834 25.583 1.422 1.00 36.73 30 SER D N 1
ATOM 2229 C CA . SER D 1 32 ? 8.809 24.503 0.418 1.00 38.62 30 SER D CA 1
ATOM 2230 C C . SER D 1 32 ? 7.437 24.308 -0.270 1.00 39.17 30 SER D C 1
ATOM 2231 O O . SER D 1 32 ? 7.378 23.798 -1.395 1.00 38.62 30 SER D O 1
ATOM 2234 N N . GLU D 1 33 ? 6.372 24.755 0.406 1.00 39.16 31 GLU D N 1
ATOM 2235 C CA . GLU D 1 33 ? 4.970 24.641 -0.036 1.00 40.74 31 GLU D CA 1
ATOM 2236 C C . GLU D 1 33 ? 4.762 25.123 -1.459 1.00 39.64 31 GLU D C 1
ATOM 2237 O O . GLU D 1 33 ? 4.046 24.493 -2.227 1.00 39.69 31 GLU D O 1
ATOM 2243 N N . ASP D 1 34 ? 5.331 26.273 -1.788 1.00 38.16 32 ASP D N 1
ATOM 2244 C C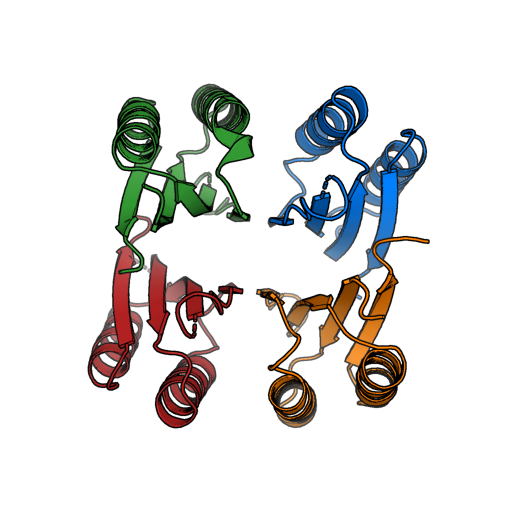A . ASP D 1 34 ? 5.072 26.855 -3.098 1.00 37.47 32 ASP D CA 1
ATOM 2245 C C . ASP D 1 34 ? 6.229 26.666 -4.054 1.00 36.18 32 ASP D C 1
ATOM 2246 O O . ASP D 1 34 ? 6.241 27.289 -5.098 1.00 35.81 32 ASP D O 1
ATOM 2251 N N . ILE D 1 35 ? 7.192 25.821 -3.694 1.00 34.43 33 ILE D N 1
ATOM 2252 C CA . ILE D 1 35 ? 8.309 25.523 -4.599 1.00 34.19 33 ILE D CA 1
ATOM 2253 C C . ILE D 1 35 ? 7.896 24.376 -5.525 1.00 33.20 33 ILE D C 1
ATOM 2254 O O . ILE D 1 35 ? 7.521 23.302 -5.066 1.00 32.99 33 ILE D O 1
ATOM 2259 N N . LEU D 1 36 ? 7.934 24.601 -6.828 1.00 31.99 34 LEU D N 1
ATOM 2260 C CA . LEU D 1 36 ? 7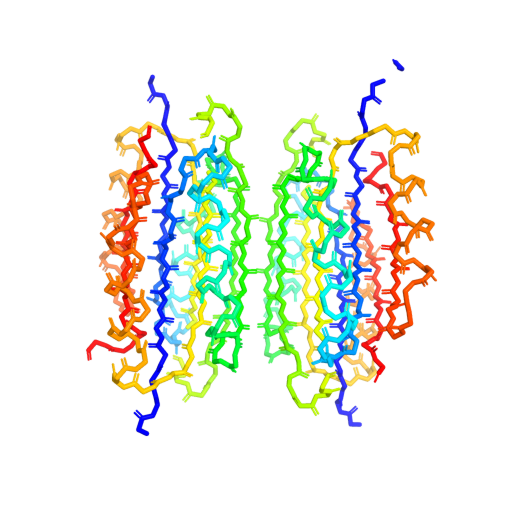.542 23.525 -7.745 1.00 31.24 34 LEU D CA 1
ATOM 2261 C C . LEU D 1 36 ? 8.723 22.781 -8.322 1.00 30.69 34 LEU D C 1
ATOM 2262 O O . LEU D 1 36 ? 8.564 21.699 -8.893 1.00 30.16 34 LEU D O 1
ATOM 2267 N N . LEU D 1 37 ? 9.901 23.392 -8.224 1.00 31.22 35 LEU D N 1
ATOM 2268 C CA . LEU D 1 37 ? 11.092 22.817 -8.826 1.00 30.93 35 LEU D CA 1
ATOM 2269 C C . LEU D 1 37 ? 12.300 23.398 -8.148 1.00 31.71 35 LEU D C 1
ATOM 2270 O O . LEU D 1 37 ? 12.355 24.610 -7.892 1.00 30.96 35 LEU D O 1
ATOM 2275 N N . ARG D 1 38 ? 13.262 22.534 -7.821 1.00 31.67 36 ARG D N 1
ATOM 2276 C CA . ARG D 1 38 ? 14.543 23.020 -7.264 1.00 32.15 36 ARG D CA 1
ATOM 2277 C C . ARG D 1 38 ? 15.674 22.255 -7.949 1.00 31.82 36 ARG D C 1
ATOM 2278 O O . ARG D 1 38 ? 15.641 21.008 -8.013 1.00 31.91 36 ARG D O 1
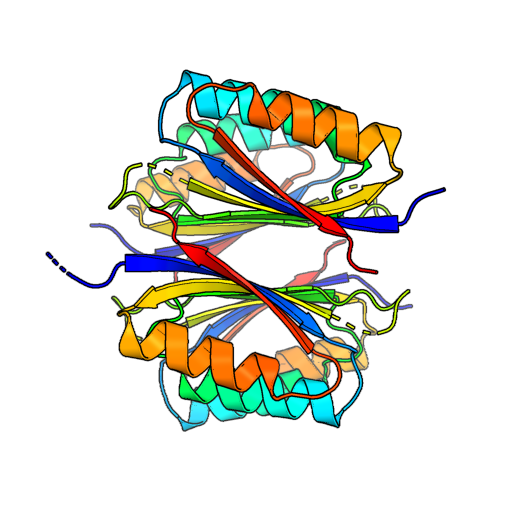ATOM 2286 N N . VAL D 1 39 ? 16.628 22.999 -8.495 1.00 32.25 37 VAL D N 1
ATOM 2287 C CA . VAL D 1 39 ? 17.841 22.396 -9.099 1.00 33.17 37 VAL D CA 1
ATOM 2288 C C . VAL D 1 39 ? 19.056 23.018 -8.428 1.00 33.10 37 VAL D C 1
ATOM 2289 O O . VAL D 1 39 ? 19.196 24.239 -8.425 1.00 35.02 37 VAL D O 1
ATOM 2293 N N . GLY D 1 40 ? 19.915 22.170 -7.890 1.00 32.65 38 GLY D N 1
ATOM 2294 C CA . GLY D 1 40 ? 21.159 22.564 -7.235 1.00 31.85 38 GLY D CA 1
ATOM 2295 C C . GLY D 1 40 ? 22.332 22.040 -8.041 1.00 30.50 38 GLY D C 1
ATOM 2296 O O . GLY D 1 40 ? 22.413 20.866 -8.333 1.00 29.73 38 GLY D O 1
ATOM 2297 N N . TYR D 1 41 ? 23.215 22.942 -8.440 1.00 29.40 39 TYR D N 1
ATOM 2298 C CA . TYR D 1 41 ? 24.389 22.609 -9.238 1.00 28.65 39 TYR D CA 1
ATOM 2299 C C . TYR D 1 41 ? 25.619 23.247 -8.610 1.00 27.97 39 TYR D C 1
ATOM 2300 O O . TYR D 1 41 ? 25.813 24.477 -8.764 1.00 28.56 39 TYR D O 1
ATOM 2309 N N . PRO D 1 42 ? 26.453 22.443 -7.898 1.00 28.64 40 PRO D N 1
ATOM 2310 C CA . PRO D 1 42 ? 27.727 22.932 -7.361 1.00 27.21 40 PRO D CA 1
ATOM 2311 C C . PRO D 1 42 ? 28.719 23.310 -8.446 1.00 27.38 40 PRO D C 1
ATOM 2312 O O . PRO D 1 42 ? 28.871 22.576 -9.427 1.00 26.51 40 PRO D O 1
ATOM 2316 N N . VAL D 1 43 ? 29.430 24.418 -8.225 1.00 25.74 41 VAL D N 1
ATOM 2317 C CA . VAL D 1 43 ? 30.531 24.831 -9.076 1.00 26.79 41 VAL D CA 1
ATOM 2318 C C . VAL D 1 43 ? 31.785 24.775 -8.214 1.00 28.16 41 VAL D C 1
ATOM 2319 O O . VAL D 1 43 ? 32.260 25.771 -7.689 1.00 27.99 41 VAL D O 1
ATOM 2323 N N . ARG D 1 44 ? 32.332 23.576 -8.080 1.00 30.21 42 ARG D N 1
ATOM 2324 C CA . ARG D 1 44 ? 33.361 23.359 -7.079 1.00 31.82 42 ARG D CA 1
ATOM 2325 C C . ARG D 1 44 ? 34.645 24.042 -7.441 1.00 31.99 42 ARG D C 1
ATOM 2326 O O . ARG D 1 44 ? 35.397 24.461 -6.578 1.00 31.25 42 ARG D O 1
ATOM 2334 N N . GLU D 1 45 ? 34.841 24.215 -8.740 1.00 32.79 43 GLU D N 1
ATOM 2335 C CA . GLU D 1 45 ? 35.940 25.015 -9.253 1.00 33.57 43 GLU D CA 1
ATOM 2336 C C . GLU D 1 45 ? 35.912 26.399 -8.617 1.00 32.80 43 GLU D C 1
ATOM 2337 O O . GLU D 1 45 ? 36.953 26.979 -8.381 1.00 33.88 43 GLU D O 1
ATOM 2343 N N . GLU D 1 46 ? 34.717 26.906 -8.322 1.00 32.66 44 GLU D N 1
ATOM 2344 C CA . GLU D 1 46 ? 34.566 28.264 -7.805 1.00 32.12 44 GLU D CA 1
ATOM 2345 C C . GLU D 1 46 ? 34.076 28.352 -6.352 1.00 31.51 44 GLU D C 1
ATOM 2346 O O . GLU D 1 46 ? 33.773 29.454 -5.878 1.00 30.34 44 GLU D O 1
ATOM 2352 N N . ASN D 1 47 ? 33.990 27.204 -5.662 1.00 31.20 45 ASN D N 1
ATOM 2353 C CA . ASN D 1 47 ? 33.490 27.147 -4.277 1.00 31.58 45 ASN D CA 1
ATOM 2354 C C . ASN D 1 47 ? 32.134 27.848 -4.153 1.00 31.80 45 ASN D C 1
ATOM 2355 O O . ASN D 1 47 ? 31.865 28.596 -3.210 1.00 31.47 45 ASN D O 1
ATOM 2368 N N . ALA D 1 49 ? 27.717 27.493 -5.425 1.00 30.54 47 ALA D N 1
ATOM 2369 C CA . ALA D 1 49 ? 26.660 26.584 -5.769 1.00 29.80 47 ALA D CA 1
ATOM 2370 C C . ALA D 1 49 ? 25.625 27.443 -6.420 1.00 29.76 47 ALA D C 1
ATOM 2371 O O . ALA D 1 49 ? 25.424 28.582 -5.980 1.00 29.01 47 ALA D O 1
ATOM 2373 N N . ILE D 1 50 ? 24.985 26.906 -7.457 1.00 29.27 48 ILE D N 1
ATOM 2374 C CA . ILE D 1 50 ? 23.854 27.570 -8.133 1.00 30.54 48 ILE D CA 1
ATOM 2375 C C . ILE D 1 50 ? 22.585 26.828 -7.764 1.00 30.64 48 ILE D C 1
ATOM 2376 O O . ILE D 1 50 ? 22.592 25.592 -7.701 1.00 30.16 48 ILE D O 1
ATOM 2381 N N . ILE D 1 51 ? 21.515 27.566 -7.465 1.00 32.11 49 ILE D N 1
ATOM 2382 C CA . ILE D 1 51 ? 20.197 26.940 -7.204 1.00 33.66 49 ILE D CA 1
ATOM 2383 C C . ILE D 1 51 ? 19.170 27.674 -8.059 1.00 34.82 49 ILE D C 1
ATOM 2384 O O . ILE D 1 51 ? 19.126 28.930 -8.051 1.00 34.88 49 ILE D O 1
ATOM 2389 N N . PHE D 1 52 ? 18.387 26.903 -8.812 1.00 34.76 50 PHE D N 1
ATOM 2390 C CA . PHE D 1 52 ? 17.292 27.425 -9.593 1.00 35.26 50 PHE D CA 1
ATOM 2391 C C . PHE D 1 52 ? 16.023 26.966 -8.917 1.00 34.81 50 PHE D C 1
ATOM 2392 O O . PHE D 1 52 ? 15.916 25.782 -8.556 1.00 34.62 50 PHE D O 1
ATOM 2400 N N . LEU D 1 53 ? 15.052 27.879 -8.788 1.00 33.99 51 LEU D N 1
ATOM 2401 C CA . LEU D 1 53 ? 13.722 27.566 -8.221 1.00 32.88 51 LEU D CA 1
ATOM 2402 C C . LEU D 1 53 ? 12.630 28.080 -9.153 1.00 32.37 51 LEU D C 1
ATOM 2403 O O . LEU D 1 53 ? 12.772 29.150 -9.781 1.00 32.45 51 LEU D O 1
ATOM 2408 N N . VAL D 1 54 ? 11.560 27.301 -9.264 1.00 31.82 52 VAL D N 1
ATOM 2409 C CA . VAL D 1 54 ? 10.283 27.769 -9.824 1.00 30.60 52 VAL D CA 1
ATOM 2410 C C . VAL D 1 54 ? 9.288 27.737 -8.657 1.00 31.96 52 VAL D C 1
ATOM 2411 O O . VAL D 1 54 ? 9.197 26.726 -7.948 1.00 30.72 52 VAL D O 1
ATOM 2415 N N . LEU D 1 55 ? 8.570 28.844 -8.439 1.00 32.10 53 LEU D N 1
ATOM 2416 C CA . LEU D 1 55 ? 7.555 28.889 -7.409 1.00 33.12 53 LEU D CA 1
ATOM 2417 C C . LEU D 1 55 ? 6.280 29.280 -8.077 1.00 33.08 53 LEU D C 1
ATOM 2418 O O . LEU D 1 55 ? 6.302 29.963 -9.102 1.00 33.75 53 LEU D O 1
ATOM 2423 N N . LYS D 1 56 ? 5.163 28.832 -7.524 1.00 32.99 54 LYS D N 1
ATOM 2424 C CA . LYS D 1 56 ? 3.889 29.445 -7.860 1.00 32.24 54 LYS D CA 1
ATOM 2425 C C . LYS D 1 56 ? 3.318 29.953 -6.545 1.00 32.20 54 LYS D C 1
ATOM 2426 O O . LYS D 1 56 ? 2.947 29.171 -5.682 1.00 31.57 54 LYS D O 1
ATOM 2432 N N . THR D 1 57 ? 3.287 31.266 -6.370 1.00 31.09 55 THR D N 1
ATOM 2433 C CA . THR D 1 57 ? 2.982 31.791 -5.056 1.00 30.55 55 THR D CA 1
ATOM 2434 C C . THR D 1 57 ? 2.432 33.211 -5.100 1.00 30.08 55 THR D C 1
ATOM 2435 O O . THR D 1 57 ? 2.191 33.767 -6.171 1.00 29.60 55 THR D O 1
ATOM 2439 N N . ASP D 1 58 ? 2.200 33.801 -3.939 1.00 30.08 56 ASP D N 1
ATOM 2440 C CA . ASP D 1 58 ? 1.571 35.121 -3.957 1.00 30.21 56 ASP D CA 1
ATOM 2441 C C . ASP D 1 58 ? 2.622 36.205 -3.683 1.00 30.46 56 ASP D C 1
ATOM 2442 O O . ASP D 1 58 ? 3.818 35.904 -3.540 1.00 29.26 56 ASP D O 1
ATOM 2447 N N . ASN D 1 59 ? 2.185 37.455 -3.679 1.00 30.94 57 ASN D N 1
ATOM 2448 C CA . ASN D 1 59 ? 3.097 38.568 -3.521 1.00 32.21 57 ASN D CA 1
ATOM 2449 C C . ASN D 1 59 ? 3.786 38.582 -2.170 1.00 32.21 57 ASN D C 1
ATOM 2450 O O . ASN D 1 59 ? 5.000 38.801 -2.106 1.00 32.13 57 ASN D O 1
ATOM 2455 N N . ASP D 1 60 ? 2.999 38.381 -1.106 1.00 32.47 58 ASP D N 1
ATOM 2456 C CA . ASP D 1 60 ? 3.506 38.333 0.276 1.00 33.54 58 ASP D CA 1
ATOM 2457 C C . ASP D 1 60 ? 4.651 37.319 0.361 1.00 32.22 58 ASP D C 1
ATOM 2458 O O . ASP D 1 60 ? 5.668 37.572 0.979 1.00 32.08 58 ASP D O 1
ATOM 2463 N N . THR D 1 61 ? 4.477 36.179 -0.281 1.00 32.67 59 THR D N 1
ATOM 2464 C CA . THR D 1 61 ? 5.374 35.061 -0.110 1.00 32.78 59 THR D CA 1
ATOM 2465 C C . THR D 1 61 ? 6.696 35.238 -0.886 1.00 32.87 59 THR D C 1
ATOM 2466 O O . THR D 1 61 ? 7.760 35.077 -0.306 1.00 32.65 59 THR D O 1
ATOM 2470 N N . ILE D 1 62 ? 6.632 35.581 -2.170 1.00 32.69 60 ILE D N 1
ATOM 2471 C CA . ILE D 1 62 ? 7.870 35.798 -2.956 1.00 33.50 60 ILE D CA 1
ATOM 2472 C C . ILE D 1 62 ? 8.741 36.911 -2.328 1.00 33.68 60 ILE D C 1
ATOM 2473 O O . ILE D 1 62 ? 9.966 36.781 -2.222 1.00 34.58 60 ILE D O 1
ATOM 2478 N N . GLY D 1 63 ? 8.085 37.963 -1.871 1.00 33.64 61 GLY D N 1
ATOM 2479 C CA . GLY D 1 63 ? 8.727 39.101 -1.191 1.00 34.14 61 GLY D CA 1
ATOM 2480 C C . GLY D 1 63 ? 9.419 38.718 0.101 1.00 33.92 61 GLY D C 1
ATOM 2481 O O . GLY D 1 63 ? 10.546 39.155 0.362 1.00 33.43 61 GLY D O 1
ATOM 2482 N N . ALA D 1 64 ? 8.743 37.893 0.903 1.00 33.79 62 ALA D N 1
ATOM 2483 C CA . ALA D 1 64 ? 9.303 37.385 2.154 1.00 34.06 62 ALA D CA 1
ATOM 2484 C C . ALA D 1 64 ? 10.562 36.570 1.882 1.00 33.89 62 ALA D C 1
ATOM 2485 O O . ALA D 1 64 ? 11.578 36.759 2.558 1.00 33.21 62 ALA D O 1
ATOM 2487 N N . LEU D 1 65 ? 10.490 35.696 0.879 1.00 33.60 63 LEU D N 1
ATOM 2488 C CA . LEU D 1 65 ? 11.574 34.794 0.538 1.00 34.51 63 LEU D CA 1
ATOM 2489 C C . LEU D 1 65 ? 12.803 35.559 0.014 1.00 34.95 63 LEU D C 1
ATOM 2490 O O . LEU D 1 65 ? 13.926 35.355 0.473 1.00 35.49 63 LEU D O 1
ATOM 2495 N N . SER D 1 66 ? 12.570 36.428 -0.956 1.00 35.49 64 SER D N 1
ATOM 2496 C CA . SER D 1 66 ? 13.591 37.309 -1.524 1.00 35.32 64 SER D CA 1
ATOM 2497 C C . SER D 1 66 ? 14.303 38.213 -0.500 1.00 35.42 64 SER D C 1
ATOM 2498 O O . SER D 1 66 ? 15.537 38.336 -0.523 1.00 35.37 64 SER D O 1
ATOM 2501 N N . GLY D 1 67 ? 13.525 38.835 0.386 1.00 34.52 65 GLY D N 1
ATOM 2502 C CA . GLY D 1 67 ? 14.074 39.685 1.453 1.00 34.78 65 GLY D CA 1
ATOM 2503 C C . GLY D 1 67 ? 15.005 38.880 2.333 1.00 34.67 65 GLY D C 1
ATOM 2504 O O . GLY D 1 67 ? 16.089 39.335 2.681 1.00 34.64 65 GLY D O 1
ATOM 2505 N N . LYS D 1 68 ? 14.586 37.660 2.664 1.00 33.97 66 LYS D N 1
ATOM 2506 C CA . LYS D 1 68 ? 15.330 36.810 3.590 1.00 33.58 66 LYS D CA 1
ATOM 2507 C C . LYS D 1 68 ? 16.607 36.239 2.985 1.00 33.32 66 LYS D C 1
ATOM 2508 O O . LYS D 1 68 ? 17.668 36.296 3.618 1.00 32.83 66 LYS D O 1
ATOM 2514 N N . LEU D 1 69 ? 16.514 35.707 1.767 1.00 32.62 67 LEU D N 1
ATOM 2515 C CA . LEU D 1 69 ? 17.694 35.235 1.049 1.00 33.37 67 LEU D CA 1
ATOM 2516 C C . LEU D 1 69 ? 18.763 36.323 0.947 1.00 33.78 67 LEU D C 1
ATOM 2517 O O . LEU D 1 69 ? 19.944 36.064 1.209 1.00 33.68 67 LEU D O 1
ATOM 2522 N N . GLY D 1 70 ? 18.325 37.542 0.632 1.00 34.00 68 GLY D N 1
ATOM 2523 C CA . GLY D 1 70 ? 19.220 38.688 0.483 1.00 35.23 68 GLY D CA 1
ATOM 2524 C C . GLY D 1 70 ? 19.872 39.162 1.772 1.00 35.72 68 GLY D C 1
ATOM 2525 O O . GLY D 1 70 ? 20.814 39.962 1.746 1.00 35.78 68 GLY D O 1
ATOM 2526 N N . GLN D 1 71 ? 19.361 38.682 2.903 1.00 35.89 69 GLN D N 1
ATOM 2527 C CA . GLN D 1 71 ? 19.940 38.984 4.207 1.00 35.82 69 GLN D CA 1
ATOM 2528 C C . GLN D 1 71 ? 20.962 37.909 4.611 1.00 35.07 69 GLN D C 1
ATOM 2529 O O . GLN D 1 71 ? 21.528 37.980 5.689 1.00 34.42 69 GLN D O 1
ATOM 2535 N N . ILE D 1 72 ? 21.189 36.910 3.754 1.00 34.19 70 ILE D N 1
ATOM 2536 C CA . ILE D 1 72 ? 22.188 35.871 4.045 1.00 33.81 70 ILE D CA 1
ATOM 2537 C C . ILE D 1 72 ? 23.537 36.183 3.400 1.00 33.93 70 ILE D C 1
ATOM 2538 O O . ILE D 1 72 ? 23.621 36.334 2.179 1.00 33.82 70 ILE D O 1
ATOM 2543 N N . SER D 1 73 ? 24.578 36.256 4.230 1.00 33.25 71 SER D N 1
ATOM 2544 C CA . SER D 1 73 ? 25.950 36.512 3.786 1.00 33.33 71 SER D CA 1
ATOM 2545 C C . SER D 1 73 ? 26.449 35.493 2.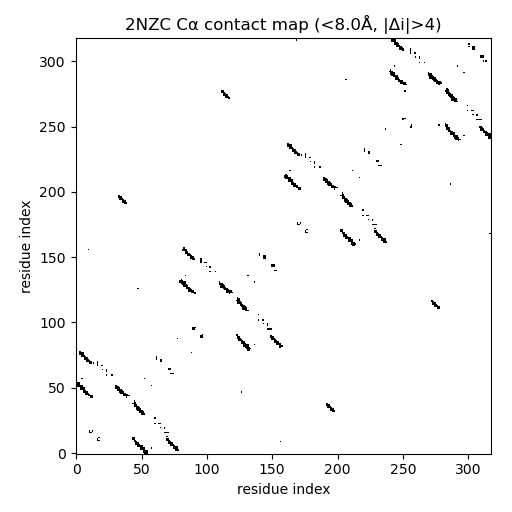771 1.00 33.11 71 SER D C 1
ATOM 2546 O O . SER D 1 73 ? 26.347 34.281 2.983 1.00 33.40 71 SER D O 1
ATOM 2549 N N . GLY D 1 74 ? 26.973 35.997 1.659 1.00 33.12 72 GLY D N 1
ATOM 2550 C CA . GLY D 1 74 ? 27.497 35.144 0.585 1.00 33.04 72 GLY D CA 1
ATOM 2551 C C . GLY D 1 74 ? 26.437 34.583 -0.341 1.00 32.95 72 GLY D C 1
ATOM 2552 O O . GLY D 1 74 ? 26.653 33.547 -0.985 1.00 33.57 72 GLY D O 1
ATOM 2553 N N . VAL D 1 75 ? 25.283 35.248 -0.414 1.00 32.44 73 VAL D N 1
ATOM 2554 C CA . VAL D 1 75 ? 24.195 34.785 -1.270 1.00 32.17 73 VAL D CA 1
ATOM 2555 C C . VAL D 1 75 ? 23.744 35.916 -2.170 1.00 32.18 73 VAL D C 1
ATOM 2556 O O . VAL D 1 75 ? 23.447 37.011 -1.693 1.00 31.87 73 VAL D O 1
ATOM 2560 N N . ARG D 1 76 ? 23.701 35.659 -3.471 1.00 31.59 74 ARG D N 1
ATOM 2561 C CA . ARG D 1 76 ? 23.075 36.600 -4.395 1.00 32.32 74 ARG D CA 1
ATOM 2562 C C . ARG D 1 76 ? 21.856 35.976 -4.991 1.00 32.36 74 ARG D C 1
ATOM 2563 O O . ARG D 1 76 ? 21.902 34.815 -5.433 1.00 31.94 74 ARG D O 1
ATOM 2571 N N . VAL D 1 77 ? 20.777 36.738 -5.060 1.00 32.32 75 VAL D N 1
ATOM 2572 C CA . VAL D 1 77 ? 19.551 36.189 -5.608 1.00 34.25 75 VAL D CA 1
ATOM 2573 C C . VAL D 1 77 ? 18.917 37.107 -6.644 1.00 34.36 75 VAL D C 1
ATOM 2574 O O . VAL D 1 77 ? 18.987 38.328 -6.539 1.00 33.52 75 VAL D O 1
ATOM 2578 N N . LYS D 1 78 ? 18.332 36.505 -7.666 1.00 34.76 76 LYS D N 1
ATOM 2579 C CA . LYS D 1 78 ? 17.638 37.253 -8.684 1.00 36.29 76 LYS D CA 1
ATOM 2580 C C . LYS D 1 78 ? 16.260 36.638 -8.807 1.00 36.69 76 LYS D C 1
ATOM 2581 O O . LYS D 1 78 ? 16.123 35.424 -9.027 1.00 35.34 76 LYS D O 1
ATOM 2587 N N . THR D 1 79 ? 15.244 37.477 -8.650 1.00 37.56 77 THR D N 1
ATOM 2588 C CA . THR D 1 79 ? 13.869 37.001 -8.684 1.00 38.76 77 THR D CA 1
ATOM 2589 C C . THR D 1 79 ? 13.150 37.605 -9.872 1.00 39.36 77 THR D C 1
ATOM 2590 O O . THR D 1 79 ? 13.183 38.821 -10.051 1.00 38.31 77 THR D O 1
ATOM 2594 N N . VAL D 1 80 ? 12.505 36.764 -10.684 1.00 40.22 78 VAL D N 1
ATOM 2595 C CA . VAL D 1 80 ? 11.687 37.261 -11.807 1.00 41.74 78 VAL D CA 1
ATOM 2596 C C . VAL D 1 80 ? 10.337 36.556 -12.025 1.00 41.96 78 VAL D C 1
ATOM 2597 O O . VAL D 1 80 ? 10.282 35.326 -12.000 1.00 41.65 78 VAL D O 1
ATOM 2601 N N . PRO D 1 81 ? 9.264 37.330 -12.305 1.00 42.27 79 PRO D N 1
ATOM 2602 C CA . PRO D 1 81 ? 7.982 36.692 -12.596 1.00 42.66 79 PRO D CA 1
ATOM 2603 C C . PRO D 1 81 ? 8.007 36.066 -13.980 1.00 43.27 79 PRO D C 1
ATOM 2604 O O . PRO D 1 81 ? 8.685 36.574 -14.880 1.00 42.63 79 PRO D O 1
ATOM 2608 N N . LEU D 1 82 ? 7.285 34.957 -14.131 1.00 43.77 80 LEU D N 1
ATOM 2609 C CA . LEU D 1 82 ? 7.048 34.351 -15.425 1.00 44.47 80 LEU D CA 1
ATOM 2610 C C . LEU D 1 82 ? 6.300 35.347 -16.315 1.00 45.60 80 LEU D C 1
ATOM 2611 O O . LEU D 1 82 ? 6.574 35.434 -17.518 1.00 46.37 80 LEU D O 1
ATOM 2616 N N . LYS D 1 83 ? 5.377 36.090 -15.693 1.00 45.84 81 LYS D N 1
ATOM 2617 C CA . LYS D 1 83 ? 4.589 37.199 -16.286 1.00 46.67 81 LYS D CA 1
ATOM 2618 C C . LYS D 1 83 ? 3.316 36.763 -17.015 1.00 46.56 81 LYS D C 1
ATOM 2619 O O . LYS D 1 83 ? 3.114 35.575 -17.273 1.00 46.40 81 LYS D O 1
#

Foldseek 3Di:
DKFKKKKKKFAAQDPVLVVQLVVLCVVVVVFWDDWDWADDVVRRIMIITMGIGDPVVVVVSQVSQCPRPRMDMDMDTPD/DWFKKKKKKFAAPDPQRVVQLVVLCVVVVVFWPDWDWADDVVRRIIIMTIGTGDDVSVCVSVVSQVPRPRMDMDMGTPPD/DKAKKKKKKDAAQDPQLVVQLVVLCVVVVVFWPDWDWADDVVRRIMIITMGIGDPVSVVVSQVSQCPRPRMDMDMDTPD/DFWFKKKKKKDAQQDDQLVVQLVVLCVVLVVFWPDWDWADPVVRRIIIMTIGGGDDVRVVVSVVRQVVGPRMDMDMGTPD

CATH classification: 3.30.70.1150

Organism: Thermotoga maritima (strain ATCC 43589 / DSM 3109 / JCM 10099 / NBRC 100826 / MSB8) (NCBI:txid243274)

Secondary structure (DSSP, 8-state):
--EEEEEEEEE-S-HHHHHHHHHHHHHTGGGEEEEEEE--GGG--EEEEEEEE-HHHHHHHHHHHHTSTTEEEEEEE--/--EEEEEEEEE-S-HHHHHHHHHHHHHTGGGEEEEEEE--GGG--EEEEEEEE-HHHHHHHHHHHTTSTTEEEEEEES--/--EEEEEEEEE-S-HHHHHHHHHHHHHTGGGEEEEEEE--GGG--EEEEEEEE-HHHHHHHHHHHHTSTTEEEEEEE--/---EEEEEEEEE--SHHHHHHHHHHHHHTGGGEEEEEEE--GGG--EEEEEEEE-HHHHHHHHHHHTTSTTEEEEEEE--

Solvent-accessible surface area: 16258 Å² total

Nearest PDB structures (foldseek):
  3pht-assembly1_A-2  TM=8.738E-01  e=8.032E-04  Helicobacter pylori
  2wve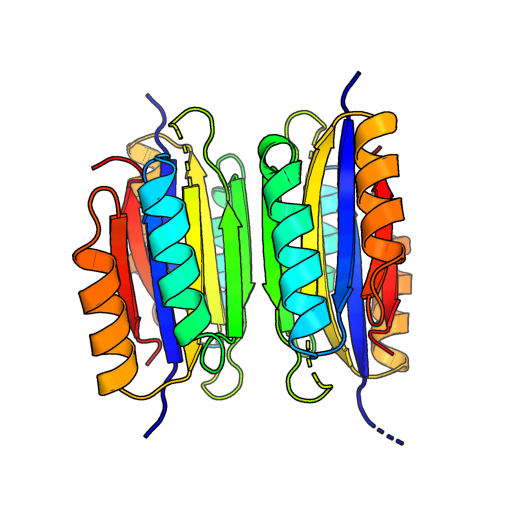-assembly1_A  TM=7.791E-01  e=3.530E-04  Helicobacter pylori 26695
  3bkt-assembly1_C  TM=8.151E-01  e=4.006E-04  Escherichia coli
  5ypw-assembly3_E  TM=7.748E-01  e=5.496E-04  Escherichia coli O157:H7
  2hzv-assembly1_C  TM=8.210E-01  e=2.672E-03  Escherichia coli

InterPro domains:
  IPR023860 [FeFe]-hydrogenase system regulator TM1266 [PF21699] (4-77)
  IPR023860 [FeFe]-hydrogenase system regulator TM1266 [TIGR03959] (4-78)
  IPR027271 Acetolactate synthase/Transcription factor NikR, C-terminal [G3DSA:3.30.70.1150] (1-82)
  IPR045865 ACT-like domain [SSF55021] (2-80)

Sequence (318 aa):
EKRRFYILTIVVEDREKAYRQVNELLHNFSEEDILLRVGYPVREENAIIFLVLKTDNDTIGALSGKLGQISGVRVKTVPLKEKRRFYILTIVVEDREKAYRQVNELLHNFSEDILLRVGYPVREENAIIFLVLKTDNDTIGALSGKLGQISGVRVKTVPLKREKRFYILTIVVEDREKAYRQVNELLHNFSEDILLRVGYPVREENAIIFLVLKTDNDTIGALSGKLGQISGVRVKTVPLKHEKRFYILTIVVEDREKAYRQVNELLHNFSEDILLRVGYPVREENAIIFLVLKTDNDTIGALSGKLGQISGVRVKTVPLK

Radius of gyration: 18.87 Å; Cα contacts (8 Å, |Δi|>4): 597; chains: 4; bounding box: 46×40×43 Å

B-factor: mean 37.33, std 7.04, range [13.03, 76.32]